Protein AF-A0A951L259-F1 (afdb_monomer_lite)

Secondary structure (DSSP, 8-state):
------HHHHHHHHHHHHHHHHHHHHHHTT-PPPEEEEETTTSTTTTTT-EE-SSTTEEEE-SSEEEEETTEEEEEEE-SSSTT---PEEEEE-TTTS-TTS-EEEEE-S-SSSPSSSS----TT-EEEEEE-SSEEEEEEEEE---TT-EEEEEEESSTTS-EEE-SS-EETT--SSTTEEE-SSTT-EEEEPPTT-BSEEEEEEEES--EEEEEEEEE-PPPHHHHHHHHHHHHHHHHHHHHHTT-

Foldseek 3Di:
DDDDDDPVVVVVVVVVVVVLVVVLVVVLVPDDKDKDKFFFAEDDPQCPQWDAQPAPQKTWHAPFGWTDDVPWIKTKGKDDDFPDDHRWIKMAGHPPVPPLQLGAIWTQPDDDGHRPDNSRFHDPFMKMKIFTPDLKAWFKFKKHNFDVPWWKWKWFAADAVDGTDTFADIDHLCQPRGPQWHRDPDSGMIMGGDDPPHTRMMMMTTPGGTMHTGMIMIIHDGDDSVVSSVVSVVVVVVVVVVVVVVVD

Radius of gyration: 25.72 Å; chains: 1; bounding box: 80×34×71 Å

pLDDT: mean 76.87, std 14.93, range [43.09, 96.38]

Structure (mmCIF, N/CA/C/O backbone):
data_AF-A0A951L259-F1
#
_entry.id   AF-A0A951L259-F1
#
loop_
_atom_site.group_PDB
_atom_site.id
_atom_site.type_symbol
_atom_site.label_atom_id
_atom_site.label_alt_id
_atom_site.label_comp_id
_atom_site.label_asym_id
_atom_site.label_entity_id
_atom_site.label_seq_id
_atom_site.pdbx_PDB_ins_code
_atom_site.Cartn_x
_atom_site.Cartn_y
_atom_site.Cartn_z
_atom_site.occupancy
_atom_site.B_iso_or_equiv
_atom_site.auth_seq_id
_atom_site.auth_comp_id
_atom_site.auth_asym_id
_atom_site.auth_atom_id
_atom_site.pdbx_PDB_model_num
ATOM 1 N N . MET A 1 1 ? 56.746 -2.120 -50.591 1.00 43.09 1 MET A N 1
ATOM 2 C CA . MET A 1 1 ? 55.784 -1.161 -51.176 1.00 43.09 1 MET A CA 1
ATOM 3 C C . MET A 1 1 ? 54.768 -0.818 -50.090 1.00 43.09 1 MET A C 1
ATOM 5 O O . MET A 1 1 ? 53.829 -1.566 -49.860 1.00 43.09 1 MET A O 1
ATOM 9 N N . THR A 1 2 ? 55.051 0.208 -49.289 1.00 44.09 2 THR A N 1
ATOM 10 C CA . THR A 1 2 ? 54.327 0.486 -48.037 1.00 44.09 2 T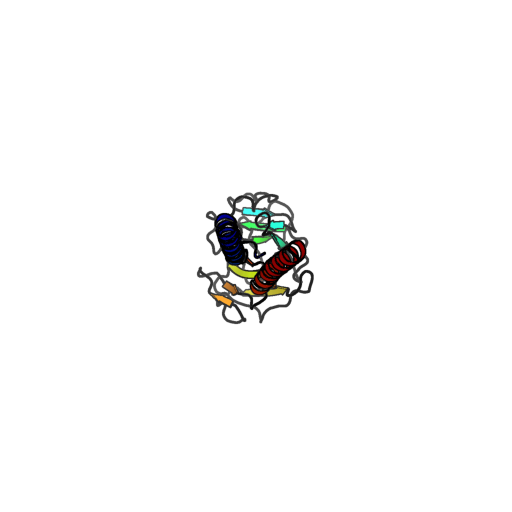HR A CA 1
ATOM 11 C C . THR A 1 2 ? 53.188 1.456 -48.335 1.00 44.09 2 THR A C 1
ATOM 13 O O . THR A 1 2 ? 53.431 2.629 -48.613 1.00 44.09 2 THR A O 1
ATOM 16 N N . ALA A 1 3 ? 51.949 0.963 -48.335 1.00 49.53 3 ALA A N 1
ATOM 17 C CA . ALA A 1 3 ? 50.766 1.770 -48.616 1.00 49.53 3 ALA A CA 1
ATOM 18 C C . ALA A 1 3 ? 50.583 2.847 -47.531 1.00 49.53 3 ALA A C 1
ATOM 20 O O . ALA A 1 3 ? 50.158 2.561 -46.409 1.00 49.53 3 ALA A O 1
ATOM 21 N N . ARG A 1 4 ? 50.913 4.103 -47.860 1.00 49.69 4 ARG A N 1
ATOM 22 C CA . ARG A 1 4 ? 50.535 5.270 -47.055 1.00 49.69 4 ARG A CA 1
ATOM 23 C C . ARG A 1 4 ? 49.015 5.389 -47.108 1.00 49.69 4 ARG A C 1
ATOM 25 O O . ARG A 1 4 ? 48.462 5.783 -48.130 1.00 49.69 4 ARG A O 1
ATOM 32 N N . LYS A 1 5 ? 48.338 5.038 -46.013 1.00 49.69 5 LYS A N 1
ATOM 33 C CA . LYS A 1 5 ? 46.919 5.369 -45.842 1.00 49.69 5 LYS A CA 1
ATOM 34 C C . LYS A 1 5 ? 46.755 6.878 -45.990 1.00 49.69 5 LYS A C 1
ATOM 36 O O . LYS A 1 5 ? 47.471 7.639 -45.339 1.00 49.69 5 LYS A O 1
ATOM 41 N N . SER A 1 6 ? 45.830 7.281 -46.855 1.00 61.97 6 SER A N 1
ATOM 42 C CA . SER A 1 6 ? 45.470 8.681 -47.048 1.00 61.97 6 SER A CA 1
ATOM 43 C C . SER A 1 6 ? 45.055 9.301 -45.712 1.00 61.97 6 SER A C 1
ATOM 45 O O . SER A 1 6 ? 44.347 8.677 -44.918 1.00 61.97 6 SER A O 1
ATOM 47 N N . LEU A 1 7 ? 45.489 10.535 -45.465 1.00 52.94 7 LEU A N 1
ATOM 48 C CA . LEU A 1 7 ? 45.246 11.296 -44.235 1.00 52.94 7 LEU A CA 1
ATOM 49 C C . LEU A 1 7 ? 43.740 11.393 -43.905 1.00 52.94 7 LEU A C 1
ATOM 51 O O . LEU A 1 7 ? 43.350 11.378 -42.738 1.00 52.94 7 LEU A O 1
ATOM 55 N N . THR A 1 8 ? 42.893 11.366 -44.940 1.00 54.72 8 THR A N 1
ATOM 56 C CA . THR A 1 8 ? 41.429 11.306 -44.849 1.00 54.72 8 THR A CA 1
ATOM 57 C C . THR A 1 8 ? 40.894 10.011 -44.233 1.00 54.72 8 THR A C 1
ATOM 59 O O . THR A 1 8 ? 40.002 10.083 -43.393 1.00 54.72 8 THR A O 1
ATOM 62 N N . GLU A 1 9 ? 41.452 8.833 -44.543 1.00 54.06 9 GLU A N 1
ATOM 63 C CA . GLU A 1 9 ? 41.039 7.577 -43.887 1.00 54.06 9 GLU A CA 1
ATOM 64 C C . GLU A 1 9 ? 41.419 7.556 -42.402 1.00 54.06 9 GLU A C 1
ATOM 66 O O . GLU A 1 9 ? 40.705 6.988 -41.568 1.00 54.06 9 GLU A O 1
ATOM 71 N N . LEU A 1 10 ? 42.555 8.177 -42.068 1.00 55.25 10 LEU A N 1
ATOM 72 C CA . LEU A 1 10 ? 43.031 8.267 -40.694 1.00 55.25 10 LEU A CA 1
ATOM 73 C C . LEU A 1 10 ? 42.104 9.160 -39.858 1.00 55.25 10 LEU A C 1
ATOM 75 O O . LEU A 1 10 ? 41.724 8.773 -38.754 1.00 55.25 10 LEU A O 1
ATOM 79 N N . LEU A 1 11 ? 41.690 10.305 -40.408 1.00 52.84 11 LEU A N 1
ATOM 80 C CA . LEU A 1 11 ? 40.749 11.231 -39.773 1.00 52.84 11 LEU A CA 1
ATOM 81 C C . LEU A 1 11 ? 39.355 10.604 -39.614 1.00 52.84 11 LEU A C 1
ATOM 83 O O . LEU A 1 11 ? 38.814 10.605 -38.509 1.00 52.84 11 LEU A O 1
ATOM 87 N N . LEU A 1 12 ? 38.822 9.954 -40.657 1.00 55.94 12 LEU A N 1
ATOM 88 C CA . LEU A 1 12 ? 37.507 9.298 -40.606 1.00 55.94 12 LEU A CA 1
ATOM 89 C C . LEU A 1 12 ? 37.451 8.186 -39.542 1.00 55.94 12 LEU A C 1
ATOM 91 O O . LEU A 1 12 ? 36.459 8.036 -38.836 1.00 55.94 12 LEU A O 1
ATOM 95 N N . SER A 1 13 ? 38.540 7.420 -39.387 1.00 56.16 13 SER A N 1
ATOM 96 C CA . SER A 1 13 ? 38.620 6.346 -38.387 1.00 56.16 13 SER A CA 1
ATOM 97 C C . SER A 1 13 ? 38.658 6.849 -36.940 1.00 56.16 13 SER A C 1
ATOM 99 O O . SER A 1 13 ? 38.113 6.186 -36.059 1.00 56.16 13 SER A O 1
ATOM 101 N N . LYS A 1 14 ? 39.261 8.021 -36.704 1.00 56.41 14 LYS A N 1
ATOM 102 C CA . LYS A 1 14 ? 39.338 8.649 -35.380 1.00 56.41 14 LYS A CA 1
ATOM 103 C C . LYS A 1 14 ? 37.998 9.258 -34.980 1.00 56.41 14 LYS A C 1
ATOM 105 O O . LYS A 1 14 ? 37.557 9.034 -33.860 1.00 56.41 14 LYS A O 1
ATOM 110 N N . HIS A 1 15 ? 37.319 9.943 -35.901 1.00 52.66 15 HIS A N 1
ATOM 111 C CA . HIS A 1 15 ? 35.994 10.504 -35.630 1.00 52.66 15 HIS A CA 1
ATOM 112 C C . HIS A 1 15 ? 34.954 9.416 -35.348 1.00 52.66 15 HIS A C 1
ATOM 114 O O . HIS A 1 15 ? 34.186 9.554 -34.402 1.00 52.66 15 HIS A O 1
ATOM 120 N N . LEU A 1 16 ? 34.988 8.298 -36.082 1.00 57.88 16 LEU A N 1
ATOM 121 C CA . LEU A 1 16 ? 34.069 7.181 -35.848 1.00 57.88 16 LEU A CA 1
ATOM 122 C C . LEU A 1 16 ? 34.283 6.517 -34.474 1.00 57.88 16 LEU A C 1
ATOM 124 O O . LEU A 1 16 ? 33.311 6.193 -33.802 1.00 57.88 16 LEU A O 1
ATOM 128 N N . ALA A 1 17 ? 35.541 6.352 -34.044 1.00 57.81 17 ALA A N 1
ATOM 129 C CA . ALA A 1 17 ? 35.873 5.781 -32.734 1.00 57.81 17 ALA A CA 1
ATOM 130 C C . ALA A 1 17 ? 35.435 6.693 -31.573 1.00 57.81 17 ALA A C 1
ATOM 132 O O . ALA A 1 17 ? 34.929 6.218 -30.556 1.00 57.81 17 ALA A O 1
ATOM 133 N N . VAL A 1 18 ? 35.588 8.007 -31.752 1.00 59.41 18 VAL A N 1
ATOM 134 C CA . VAL A 1 18 ? 35.139 9.015 -30.787 1.00 59.41 18 VAL A CA 1
ATOM 135 C C . VAL A 1 18 ? 33.608 9.034 -30.700 1.00 59.41 18 VAL A C 1
ATOM 137 O O . VAL A 1 18 ? 33.068 8.962 -29.601 1.00 59.41 18 VAL A O 1
ATOM 140 N N . LEU A 1 19 ? 32.899 9.014 -31.834 1.00 57.06 19 LEU A N 1
ATOM 141 C CA . LEU A 1 19 ? 31.432 8.918 -31.877 1.00 57.06 19 LEU A CA 1
ATOM 142 C C . LEU A 1 19 ? 30.898 7.642 -31.207 1.00 57.06 19 LEU A C 1
ATOM 144 O O . LEU A 1 19 ? 29.930 7.718 -30.455 1.00 57.06 19 LEU A O 1
ATOM 148 N N . SER A 1 20 ? 31.543 6.487 -31.406 1.00 57.06 20 SER A N 1
ATOM 149 C CA . SER A 1 20 ? 31.149 5.246 -30.722 1.00 57.06 20 SER A CA 1
ATOM 150 C C . SER A 1 20 ? 31.392 5.284 -29.210 1.00 57.06 20 SER A C 1
ATOM 152 O O . SER A 1 20 ? 30.594 4.733 -28.456 1.00 57.06 20 SER A O 1
ATOM 154 N N . ALA A 1 21 ? 32.456 5.955 -28.757 1.00 56.81 21 ALA A N 1
ATOM 155 C CA . ALA A 1 21 ? 32.727 6.124 -27.331 1.00 56.81 21 ALA A CA 1
ATOM 156 C C . ALA A 1 21 ? 31.687 7.045 -26.672 1.00 56.81 21 ALA A C 1
ATOM 158 O O . ALA A 1 21 ? 31.165 6.715 -25.611 1.00 56.81 21 ALA A O 1
ATOM 159 N N . PHE A 1 22 ? 31.316 8.147 -27.333 1.00 56.16 22 PHE A N 1
ATOM 160 C CA . PHE A 1 22 ? 30.257 9.035 -26.846 1.00 56.16 22 PHE A CA 1
ATOM 161 C C . PHE A 1 22 ? 28.876 8.365 -26.840 1.00 56.16 22 PHE A C 1
ATOM 163 O O . PHE A 1 22 ? 28.127 8.548 -25.885 1.00 56.16 22 PHE A O 1
ATOM 170 N N . ALA A 1 23 ? 28.557 7.537 -27.841 1.00 55.00 23 ALA A N 1
ATOM 171 C CA . ALA A 1 23 ? 27.305 6.778 -27.866 1.00 55.00 23 ALA A CA 1
ATOM 172 C C . ALA A 1 23 ? 27.219 5.745 -26.723 1.00 55.00 23 ALA A C 1
ATOM 174 O O . ALA A 1 23 ? 26.177 5.627 -26.087 1.00 55.00 23 ALA A O 1
ATOM 175 N N . ALA A 1 24 ? 28.312 5.040 -26.411 1.00 54.22 24 ALA A N 1
ATOM 176 C CA . ALA A 1 24 ? 28.345 4.078 -25.304 1.00 54.22 24 ALA A CA 1
ATOM 177 C C . ALA A 1 24 ? 28.212 4.754 -23.926 1.00 54.22 24 ALA A C 1
ATOM 179 O O . ALA A 1 24 ? 27.525 4.233 -23.050 1.00 54.22 24 ALA A O 1
ATOM 180 N N . ILE A 1 25 ? 28.820 5.932 -23.747 1.00 54.19 25 ILE A N 1
ATOM 181 C CA . ILE A 1 25 ? 28.692 6.725 -22.514 1.00 54.19 25 ILE A CA 1
ATOM 182 C C . ILE A 1 25 ? 27.261 7.266 -22.363 1.00 54.19 25 ILE A C 1
ATOM 184 O O . ILE A 1 25 ? 26.704 7.215 -21.271 1.00 54.19 25 ILE A O 1
ATOM 188 N N . ALA A 1 26 ? 26.634 7.720 -23.454 1.00 52.38 26 ALA A N 1
ATOM 189 C CA . ALA A 1 26 ? 25.252 8.199 -23.436 1.00 52.38 26 ALA A CA 1
ATOM 190 C C . ALA A 1 26 ? 24.231 7.083 -23.128 1.00 52.38 26 ALA A C 1
ATOM 192 O O . ALA A 1 26 ? 23.262 7.324 -22.410 1.00 52.38 26 ALA A O 1
ATOM 193 N N . LEU A 1 27 ? 24.459 5.853 -23.610 1.00 52.41 27 LEU A N 1
ATOM 194 C CA . LEU A 1 27 ? 23.620 4.697 -23.262 1.00 52.41 27 LEU A CA 1
ATOM 195 C C . LEU A 1 27 ? 23.809 4.251 -21.803 1.00 52.41 27 LEU A C 1
ATOM 197 O O . LEU A 1 27 ? 22.836 3.904 -21.144 1.00 52.41 27 LEU A O 1
ATOM 201 N N . ALA A 1 28 ? 25.036 4.284 -21.275 1.00 50.88 28 ALA A N 1
ATOM 202 C CA . ALA A 1 28 ? 25.300 3.900 -19.886 1.00 50.88 28 ALA A CA 1
ATOM 203 C C . ALA A 1 28 ? 24.775 4.929 -18.867 1.00 50.88 28 ALA A C 1
ATOM 205 O O . ALA A 1 28 ? 24.411 4.559 -17.757 1.00 50.88 28 ALA A O 1
ATOM 206 N N . ALA A 1 29 ? 24.714 6.211 -19.240 1.00 51.72 29 ALA A N 1
ATOM 207 C CA . ALA A 1 29 ? 24.205 7.280 -18.379 1.00 51.72 29 ALA A CA 1
ATOM 208 C C . ALA A 1 29 ? 22.670 7.430 -18.399 1.00 51.72 29 ALA A C 1
ATOM 210 O O . ALA A 1 29 ? 22.136 8.182 -17.590 1.00 51.72 29 ALA A O 1
ATOM 211 N N . SER A 1 30 ? 21.963 6.755 -19.316 1.00 48.09 30 SER A N 1
ATOM 212 C CA . SER A 1 30 ? 20.502 6.879 -19.477 1.00 48.09 30 SER A CA 1
ATOM 213 C C . SER A 1 30 ? 19.693 5.725 -18.876 1.00 48.09 30 SER A C 1
ATOM 215 O O . SER A 1 30 ? 18.472 5.824 -18.810 1.00 48.09 30 SER A O 1
ATOM 217 N N . ALA A 1 31 ? 20.341 4.663 -18.391 1.00 50.81 31 ALA A N 1
ATOM 218 C CA . ALA A 1 31 ? 19.679 3.551 -17.711 1.00 50.81 31 ALA A CA 1
ATOM 219 C C . ALA A 1 31 ? 19.675 3.770 -16.185 1.00 50.81 31 ALA A C 1
ATOM 221 O O . ALA A 1 31 ? 20.447 3.152 -15.455 1.00 50.81 31 ALA A O 1
ATOM 222 N N . GLY A 1 32 ? 18.848 4.703 -15.710 1.00 53.06 32 GLY A N 1
ATOM 223 C CA . GLY A 1 32 ? 18.483 4.792 -14.291 1.00 53.06 32 GLY A CA 1
ATOM 224 C C . GLY A 1 32 ? 17.284 3.888 -13.974 1.00 53.06 32 GLY A C 1
ATOM 225 O O . GLY A 1 32 ? 16.555 3.531 -14.903 1.00 53.06 32 GLY A O 1
ATOM 226 N N . PRO A 1 33 ? 17.066 3.503 -12.702 1.00 58.72 33 PRO A N 1
ATOM 227 C CA . PRO A 1 33 ? 15.850 2.797 -12.311 1.00 58.72 33 PRO A CA 1
ATOM 228 C C . PRO A 1 33 ? 14.626 3.652 -12.615 1.00 58.72 33 PRO A C 1
ATOM 230 O O . PRO A 1 33 ? 14.599 4.845 -12.304 1.00 58.72 33 PRO A O 1
ATOM 233 N N . ALA A 1 34 ? 13.628 3.033 -13.243 1.00 68.75 34 ALA A N 1
ATOM 234 C CA . ALA A 1 34 ? 12.291 3.594 -13.277 1.00 68.75 34 ALA A CA 1
ATOM 235 C C . ALA A 1 34 ? 11.737 3.493 -11.852 1.00 68.75 34 ALA A C 1
ATOM 237 O O . ALA A 1 34 ? 11.682 2.400 -11.289 1.00 68.75 34 ALA A O 1
ATOM 238 N N . ASN A 1 35 ? 11.423 4.645 -11.261 1.00 79.25 35 ASN A N 1
ATOM 239 C CA . ASN A 1 35 ? 10.721 4.738 -9.989 1.00 79.25 35 ASN A CA 1
ATOM 240 C C . ASN A 1 35 ? 9.358 5.357 -10.266 1.00 79.25 35 ASN A C 1
ATOM 242 O O . ASN A 1 35 ? 9.283 6.398 -10.928 1.00 79.25 35 ASN A O 1
ATOM 246 N N . ALA A 1 36 ? 8.312 4.747 -9.727 1.00 84.44 36 ALA A N 1
ATOM 247 C CA . ALA A 1 36 ? 6.958 5.255 -9.825 1.00 84.44 36 ALA A CA 1
ATOM 248 C C . ALA A 1 36 ? 6.312 5.292 -8.449 1.00 84.44 36 ALA A C 1
ATOM 250 O O . ALA A 1 36 ? 6.352 4.313 -7.708 1.00 84.44 36 ALA A O 1
ATOM 251 N N . THR A 1 37 ? 5.681 6.420 -8.150 1.00 88.19 37 THR A N 1
ATOM 252 C CA . THR A 1 37 ? 4.916 6.637 -6.927 1.00 88.19 37 THR A CA 1
ATOM 253 C C . THR A 1 37 ? 3.440 6.717 -7.284 1.00 88.19 37 THR A C 1
ATOM 255 O O . THR A 1 37 ? 3.026 7.543 -8.103 1.00 88.19 37 THR A O 1
ATOM 258 N N . ILE A 1 38 ? 2.647 5.839 -6.681 1.00 88.44 38 ILE A N 1
ATOM 259 C CA . ILE A 1 38 ? 1.202 5.759 -6.858 1.00 88.44 38 ILE A CA 1
ATOM 260 C C . ILE A 1 38 ? 0.568 6.290 -5.581 1.00 88.44 38 ILE A C 1
ATOM 262 O O . ILE A 1 38 ? 0.448 5.574 -4.591 1.00 88.44 38 ILE A O 1
ATOM 266 N N . VAL A 1 39 ? 0.147 7.550 -5.627 1.00 89.12 39 VAL A N 1
ATOM 267 C CA . VAL A 1 39 ? -0.679 8.152 -4.579 1.00 89.12 39 VAL A CA 1
ATOM 268 C C . VAL A 1 39 ? -2.135 7.838 -4.902 1.00 89.12 39 VAL A C 1
ATOM 270 O O . VAL A 1 39 ? -2.636 8.226 -5.964 1.00 89.12 39 VAL A O 1
ATOM 273 N N . PHE A 1 40 ? -2.811 7.100 -4.031 1.00 88.94 40 PHE A N 1
ATOM 274 C CA . PHE A 1 40 ? -4.202 6.720 -4.229 1.00 88.94 40 PHE A CA 1
ATOM 275 C C . PHE A 1 40 ? -5.109 7.945 -4.063 1.00 88.94 40 PHE A C 1
ATOM 277 O O . PHE A 1 40 ? -4.992 8.713 -3.120 1.00 88.94 40 PHE A O 1
ATOM 284 N N . GLY A 1 41 ? -6.011 8.155 -5.020 1.00 82.94 41 GLY A N 1
ATOM 285 C CA . GLY A 1 41 ? -7.016 9.213 -4.964 1.00 82.94 41 GLY A CA 1
ATOM 286 C C . GLY A 1 41 ? -6.585 10.572 -5.528 1.00 82.94 41 GLY A C 1
ATOM 287 O O . GLY A 1 41 ? -7.366 11.519 -5.458 1.00 82.94 41 GLY A O 1
ATOM 288 N N . THR A 1 42 ? -5.393 10.701 -6.120 1.00 79.38 42 THR A N 1
ATOM 289 C CA . THR A 1 42 ? -4.891 11.994 -6.645 1.00 79.38 42 THR A CA 1
ATOM 290 C C . THR A 1 42 ? -4.640 12.009 -8.156 1.00 79.38 42 THR A C 1
ATOM 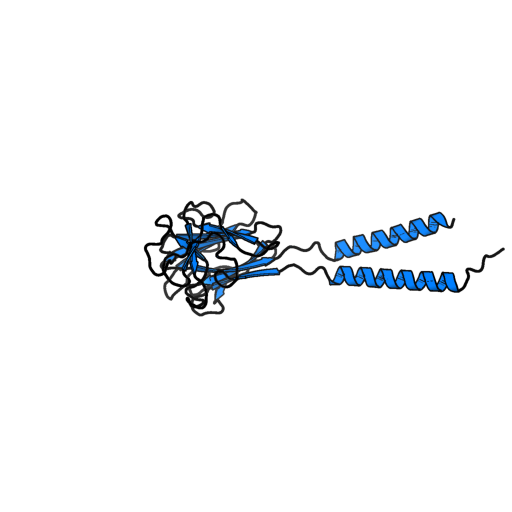292 O O . THR A 1 42 ? -4.657 13.075 -8.777 1.00 79.38 42 THR A O 1
ATOM 295 N N . LEU A 1 43 ? -4.438 10.846 -8.786 1.00 64.94 43 LEU A N 1
ATOM 296 C CA . LEU A 1 43 ? -4.117 10.757 -10.212 1.00 64.94 43 LEU A CA 1
ATOM 297 C C . LEU A 1 43 ? -5.367 10.592 -11.087 1.00 64.94 43 LEU A C 1
ATOM 299 O O . LEU A 1 43 ? -6.222 9.731 -10.857 1.00 64.94 43 LEU A O 1
ATOM 303 N N . LEU A 1 44 ? -5.426 11.376 -12.169 1.00 58.28 44 LEU A N 1
ATOM 304 C CA . LEU A 1 44 ? -6.435 11.233 -13.219 1.00 58.28 44 LEU A CA 1
ATOM 305 C C . LEU A 1 44 ? -6.376 9.817 -13.812 1.00 58.28 44 LEU A C 1
ATOM 307 O O . LEU A 1 44 ? -5.353 9.406 -14.353 1.00 58.28 44 LEU A O 1
ATOM 311 N N . GLY A 1 45 ? -7.487 9.083 -13.728 1.00 64.19 45 GLY A N 1
ATOM 312 C CA . GLY A 1 45 ? -7.620 7.731 -14.279 1.00 64.19 45 GLY A CA 1
ATOM 313 C C . GLY A 1 45 ? -7.619 6.601 -13.248 1.00 64.19 45 GLY A C 1
ATOM 314 O O . GLY A 1 45 ? -8.035 5.499 -13.601 1.00 64.19 45 GLY A O 1
ATOM 315 N N . GLN A 1 46 ? -7.274 6.853 -11.979 1.00 78.19 46 GLN A N 1
ATOM 316 C CA . GLN A 1 46 ? -7.370 5.829 -10.922 1.00 78.19 46 GLN A CA 1
ATOM 317 C C . GLN A 1 46 ? -8.810 5.406 -10.605 1.00 78.19 46 GLN A C 1
ATOM 319 O O . GLN A 1 46 ? -9.042 4.305 -10.119 1.00 78.19 46 GLN A O 1
ATOM 324 N N . THR A 1 47 ? -9.787 6.250 -10.932 1.00 77.06 47 THR A N 1
ATOM 325 C CA . THR A 1 47 ? -11.217 5.952 -10.783 1.00 77.06 47 THR A CA 1
ATOM 326 C C . THR A 1 47 ? -11.787 5.141 -11.951 1.00 77.06 47 THR A C 1
ATOM 328 O O . THR A 1 47 ? -12.986 4.868 -11.983 1.00 77.06 47 THR A O 1
ATOM 331 N N . THR A 1 48 ? -10.968 4.746 -12.935 1.00 84.06 48 THR A N 1
ATOM 332 C CA . THR A 1 48 ? -11.439 3.960 -14.085 1.00 84.06 48 THR A CA 1
ATOM 333 C C . THR A 1 48 ? -11.950 2.600 -13.618 1.00 84.06 48 THR A C 1
ATOM 335 O O . THR A 1 48 ? -11.196 1.800 -13.077 1.00 84.06 48 THR A O 1
ATOM 338 N N . GLY A 1 49 ? -13.234 2.326 -13.851 1.00 83.50 49 GLY A N 1
ATOM 339 C CA . GLY A 1 49 ? -13.897 1.109 -13.372 1.00 83.50 49 GLY A CA 1
ATOM 340 C C . GLY A 1 49 ? -14.508 1.240 -11.975 1.00 83.50 49 GLY A C 1
ATOM 341 O O . GLY A 1 49 ? -15.283 0.373 -11.581 1.00 83.50 49 GLY A O 1
ATOM 342 N N . CYS A 1 50 ? -14.243 2.335 -11.260 1.00 84.25 50 CYS A N 1
ATOM 343 C CA . CYS A 1 50 ? -14.894 2.644 -9.995 1.00 84.25 50 CYS A CA 1
ATOM 344 C C . CYS A 1 50 ? -16.219 3.390 -10.220 1.00 84.25 50 CYS A C 1
ATOM 346 O O . CYS A 1 50 ? -16.387 4.140 -11.182 1.00 84.25 50 CYS A O 1
ATOM 348 N N . THR A 1 51 ? -17.171 3.194 -9.312 1.00 84.81 51 THR A N 1
ATOM 349 C CA . THR A 1 51 ? -18.477 3.865 -9.303 1.00 84.81 51 THR A CA 1
ATOM 350 C C . THR A 1 51 ? -18.522 4.851 -8.145 1.00 84.81 51 THR A C 1
ATOM 352 O O . THR A 1 51 ? -18.118 4.505 -7.040 1.00 84.81 51 THR A O 1
ATOM 355 N N . ALA A 1 52 ? -19.006 6.073 -8.373 1.00 81.62 52 ALA A N 1
ATOM 356 C CA . ALA A 1 52 ? -19.196 7.038 -7.290 1.00 81.62 52 ALA A CA 1
ATOM 357 C C . ALA A 1 52 ? -20.169 6.475 -6.240 1.00 81.62 52 ALA A C 1
ATOM 359 O O . ALA A 1 52 ? -21.228 5.954 -6.597 1.00 81.62 52 ALA A O 1
ATOM 360 N N . SER A 1 53 ? -19.826 6.592 -4.957 1.00 75.12 53 SER A N 1
ATOM 361 C CA . SER A 1 53 ? -20.629 6.032 -3.859 1.00 75.12 53 SER A CA 1
ATOM 362 C C . SER A 1 53 ? -21.792 6.933 -3.425 1.00 75.12 53 SER A C 1
ATOM 364 O O . SER A 1 53 ? -22.638 6.510 -2.646 1.00 75.12 53 SER A O 1
ATOM 366 N N . GLY A 1 54 ? -21.871 8.159 -3.953 1.00 69.44 54 GLY A N 1
ATOM 367 C CA . GLY A 1 54 ? -22.899 9.149 -3.611 1.00 69.44 54 GLY A CA 1
ATOM 368 C C . GLY A 1 54 ? -22.386 10.298 -2.740 1.00 69.44 54 GLY A C 1
ATOM 369 O O . GLY A 1 54 ? -23.025 11.349 -2.711 1.00 69.44 54 GLY A O 1
ATOM 370 N N . LEU A 1 55 ? -21.209 10.148 -2.121 1.00 73.88 55 LEU A N 1
ATOM 371 C CA . LEU A 1 55 ? -20.448 11.257 -1.546 1.00 73.88 55 LEU A CA 1
ATOM 372 C C . LEU A 1 55 ? -19.446 11.797 -2.578 1.00 73.88 55 LEU A C 1
ATOM 374 O O . LEU A 1 55 ? -18.871 11.051 -3.375 1.00 73.88 55 LEU A O 1
ATOM 378 N N . ALA A 1 56 ? -19.245 13.116 -2.588 1.00 79.00 56 ALA A N 1
ATOM 379 C CA . ALA A 1 56 ? -18.228 13.730 -3.430 1.00 79.00 56 ALA A CA 1
ATOM 380 C C . ALA A 1 56 ? -16.840 13.171 -3.073 1.00 79.00 56 ALA A C 1
ATOM 382 O O . ALA A 1 56 ? -16.486 13.096 -1.903 1.00 79.00 56 ALA A O 1
ATOM 383 N N . GLY A 1 57 ? -16.063 12.777 -4.082 1.00 80.44 57 GLY A N 1
ATOM 384 C CA . GLY A 1 57 ? -14.705 12.268 -3.883 1.00 80.44 57 GLY A CA 1
ATOM 385 C C . GLY A 1 57 ? -14.605 10.853 -3.302 1.00 80.44 57 GLY A C 1
ATOM 386 O O . GLY A 1 57 ? -13.494 10.418 -3.021 1.00 80.44 57 GLY A O 1
ATOM 387 N N . ALA A 1 58 ? -15.718 10.131 -3.145 1.00 81.88 58 ALA A N 1
ATOM 388 C CA . ALA A 1 58 ? -15.731 8.747 -2.682 1.00 81.88 58 ALA A CA 1
ATOM 389 C C . ALA A 1 58 ? -16.222 7.796 -3.785 1.00 81.88 58 ALA A C 1
ATOM 391 O O . ALA A 1 58 ? -17.223 8.040 -4.473 1.00 81.88 58 ALA A O 1
ATOM 392 N N . PHE A 1 59 ? -15.496 6.695 -3.963 1.00 83.06 59 PHE A N 1
ATOM 393 C CA . PHE A 1 59 ? -15.740 5.717 -5.014 1.00 83.06 59 PHE A CA 1
ATOM 394 C C . PHE A 1 59 ? -15.678 4.292 -4.468 1.00 83.06 59 PHE A C 1
ATOM 396 O O . PHE A 1 59 ? -14.886 3.984 -3.583 1.00 83.06 59 PHE A O 1
ATOM 403 N N . THR A 1 60 ? -16.474 3.405 -5.057 1.00 83.06 60 THR A N 1
ATOM 404 C CA . THR A 1 60 ? -16.374 1.954 -4.894 1.00 83.06 60 THR A CA 1
ATOM 405 C C . THR A 1 60 ? -15.747 1.363 -6.153 1.00 83.06 60 THR A C 1
ATOM 407 O O . THR A 1 60 ? -16.270 1.541 -7.254 1.00 83.06 60 THR A O 1
ATOM 410 N N . CYS A 1 61 ? -14.636 0.657 -6.007 1.00 84.69 61 CYS A N 1
ATOM 411 C CA . CYS A 1 61 ? -13.890 0.018 -7.083 1.00 84.69 61 CYS A CA 1
ATOM 412 C C . CYS A 1 61 ? -14.086 -1.510 -7.046 1.00 84.69 61 CYS A C 1
ATOM 414 O O . CYS A 1 61 ? -14.359 -2.078 -5.983 1.00 84.69 61 CYS A O 1
ATOM 416 N N . PRO A 1 62 ? -13.967 -2.202 -8.193 1.00 86.12 62 PRO A N 1
ATOM 417 C CA . PRO A 1 62 ? -13.996 -3.659 -8.221 1.00 86.12 62 PRO A CA 1
ATOM 418 C C . PRO A 1 62 ? -12.797 -4.246 -7.463 1.00 86.12 62 PRO A C 1
ATOM 420 O O . PRO A 1 62 ? -11.848 -3.548 -7.121 1.00 86.12 62 PRO A O 1
ATOM 423 N N . ASN A 1 63 ? -12.849 -5.548 -7.207 1.00 84.69 63 ASN A N 1
ATOM 424 C CA . ASN A 1 63 ? -11.748 -6.311 -6.636 1.00 84.69 63 ASN A CA 1
ATOM 425 C C . ASN A 1 63 ? -11.503 -7.544 -7.525 1.00 84.69 63 ASN A C 1
ATOM 427 O O . ASN A 1 63 ? -12.449 -8.316 -7.726 1.00 84.69 63 ASN A O 1
ATOM 431 N N . PRO A 1 64 ? -10.298 -7.736 -8.090 1.00 88.94 64 PRO A N 1
ATOM 432 C CA . PRO A 1 64 ? -9.124 -6.848 -8.043 1.00 88.94 64 PRO A CA 1
ATOM 433 C C . PRO A 1 64 ? -9.326 -5.516 -8.792 1.00 88.94 64 PRO A C 1
ATOM 435 O O . PRO A 1 64 ? -10.116 -5.452 -9.736 1.00 88.94 64 PRO A O 1
ATOM 438 N N . GLN A 1 65 ? -8.544 -4.487 -8.438 1.00 89.06 65 GLN A N 1
ATOM 439 C CA . GLN A 1 65 ? -8.418 -3.233 -9.201 1.00 89.06 65 GLN A CA 1
ATOM 440 C C . GLN A 1 65 ? -6.949 -2.892 -9.460 1.00 89.06 65 GLN A C 1
ATOM 442 O O . GLN A 1 65 ? -6.106 -3.001 -8.573 1.00 89.06 65 GLN A O 1
ATOM 447 N N . ASN A 1 66 ? -6.650 -2.430 -10.673 1.00 90.00 66 ASN A N 1
ATOM 448 C CA . ASN A 1 66 ? -5.311 -1.976 -11.036 1.00 90.00 66 ASN A CA 1
ATOM 449 C C . ASN A 1 66 ? -5.187 -0.457 -10.872 1.00 90.00 66 ASN A C 1
ATOM 451 O O . ASN A 1 66 ? -6.055 0.296 -11.319 1.00 90.00 66 ASN A O 1
ATOM 455 N N . PHE A 1 67 ? -4.073 -0.020 -10.293 1.00 88.88 67 PHE A N 1
ATOM 456 C CA . PHE A 1 67 ? -3.712 1.382 -10.119 1.00 88.88 67 PHE A CA 1
ATOM 457 C C . PHE A 1 67 ? -2.326 1.641 -10.702 1.00 88.88 67 PHE A C 1
ATOM 459 O O . PHE A 1 67 ? -1.439 0.797 -10.599 1.00 88.88 67 PHE A O 1
ATOM 466 N N . GLY A 1 68 ? -2.139 2.815 -11.301 1.00 83.44 68 GLY A N 1
ATOM 467 C CA . GLY A 1 68 ? -0.862 3.234 -11.875 1.00 83.44 68 GLY A CA 1
ATOM 468 C C . GLY A 1 68 ? -0.988 3.717 -13.315 1.00 83.44 68 GLY A C 1
ATOM 469 O O . GLY A 1 68 ? -2.068 4.107 -13.769 1.00 83.44 68 GLY A O 1
ATOM 470 N N . THR A 1 69 ? 0.132 3.713 -14.027 1.00 72.19 69 THR A N 1
ATOM 471 C CA . THR A 1 69 ? 0.233 4.106 -15.437 1.00 72.19 69 THR A CA 1
ATOM 472 C C . THR A 1 69 ? 0.738 2.923 -16.270 1.00 72.19 69 THR A C 1
ATOM 474 O O . THR A 1 69 ? 1.230 1.936 -15.719 1.00 72.19 69 THR A O 1
ATOM 477 N N . PRO A 1 70 ? 0.604 2.958 -17.609 1.00 69.81 70 PRO A N 1
ATOM 478 C CA . PRO A 1 70 ? 1.139 1.896 -18.453 1.00 69.81 70 PRO A CA 1
ATOM 479 C C . PRO A 1 70 ? 2.652 1.733 -18.243 1.00 69.81 70 PRO A C 1
ATOM 481 O O . PRO A 1 70 ? 3.419 2.619 -18.611 1.00 69.81 70 PRO A O 1
ATOM 484 N N . GLY A 1 71 ? 3.063 0.597 -17.680 1.00 66.25 71 GLY A N 1
ATOM 485 C CA . GLY A 1 71 ? 4.460 0.296 -17.349 1.00 66.25 71 GLY A CA 1
ATOM 486 C C . GLY A 1 71 ? 4.720 0.170 -15.850 1.00 66.25 71 GLY A C 1
ATOM 487 O O . GLY A 1 71 ? 5.496 -0.693 -15.483 1.00 66.25 71 GLY A O 1
ATOM 488 N N . ASP A 1 72 ? 3.995 0.920 -15.015 1.00 76.25 72 ASP A N 1
ATOM 489 C CA . ASP A 1 72 ? 4.130 0.915 -13.554 1.00 76.25 72 ASP A CA 1
ATOM 490 C C . ASP A 1 72 ? 2.741 0.746 -12.935 1.00 76.25 72 ASP A C 1
ATOM 492 O O . ASP A 1 72 ? 1.988 1.705 -12.738 1.00 76.25 72 ASP A O 1
ATOM 496 N N . THR A 1 73 ? 2.347 -0.509 -12.723 1.00 85.62 73 THR A N 1
ATOM 497 C CA . THR A 1 73 ? 1.000 -0.865 -12.267 1.00 85.62 73 THR A CA 1
ATOM 498 C C . THR A 1 73 ? 1.067 -1.783 -11.057 1.00 85.62 73 THR A C 1
ATOM 500 O O . THR A 1 73 ? 1.747 -2.814 -11.059 1.00 85.62 73 THR A O 1
ATOM 503 N N . VAL A 1 74 ? 0.278 -1.446 -10.045 1.00 90.75 74 VAL A N 1
ATOM 504 C CA . VAL A 1 74 ? 0.004 -2.318 -8.908 1.00 90.75 74 VAL A CA 1
ATOM 505 C C . VAL A 1 74 ? -1.432 -2.818 -8.978 1.00 90.75 74 VAL A C 1
ATOM 507 O O . VAL A 1 74 ? -2.330 -2.118 -9.451 1.00 90.75 74 VAL A O 1
ATOM 510 N N . GLN A 1 75 ? -1.654 -4.036 -8.506 1.00 92.06 75 GLN A N 1
ATOM 511 C CA . GLN A 1 75 ? -2.987 -4.586 -8.318 1.00 92.06 75 GLN A CA 1
ATOM 512 C C . GLN A 1 75 ? -3.318 -4.556 -6.838 1.00 92.06 75 GLN A C 1
ATOM 514 O O . GLN A 1 75 ? -2.547 -5.056 -6.019 1.00 92.06 75 GLN A O 1
ATOM 519 N N . ALA A 1 76 ? -4.471 -3.993 -6.510 1.00 91.62 76 ALA A N 1
ATOM 520 C CA . ALA A 1 76 ? -4.989 -3.992 -5.163 1.00 91.62 76 ALA A CA 1
ATOM 521 C C . ALA A 1 76 ? -6.193 -4.920 -5.012 1.00 91.62 76 ALA A C 1
ATOM 523 O O . ALA A 1 76 ? -6.989 -5.070 -5.944 1.00 91.62 76 ALA A O 1
ATOM 524 N N . ASN A 1 77 ? -6.340 -5.483 -3.812 1.00 89.50 77 ASN A N 1
ATOM 525 C CA . ASN A 1 77 ? -7.479 -6.312 -3.425 1.00 89.50 77 ASN A CA 1
ATOM 526 C C . ASN A 1 77 ? -7.937 -5.961 -2.010 1.00 89.50 77 ASN A C 1
ATOM 528 O O . ASN A 1 77 ? -7.090 -5.830 -1.123 1.00 89.50 77 ASN A O 1
ATOM 532 N N . GLY A 1 78 ? -9.251 -5.889 -1.793 1.00 87.06 78 GLY A N 1
ATOM 533 C CA . GLY A 1 78 ? -9.835 -5.887 -0.450 1.00 87.06 78 GLY A CA 1
ATOM 534 C C . GLY A 1 78 ? -9.837 -7.302 0.127 1.00 87.06 78 GLY A C 1
ATOM 535 O O . GLY A 1 78 ? -9.972 -8.267 -0.639 1.00 87.06 78 GLY A O 1
ATOM 536 N N . PHE A 1 79 ? -9.663 -7.451 1.442 1.00 83.94 79 PHE A N 1
ATOM 537 C CA . PHE A 1 79 ? -9.713 -8.756 2.097 1.00 83.94 79 PHE A CA 1
ATOM 538 C C . PHE A 1 79 ? -10.171 -8.699 3.554 1.00 83.94 79 PHE A C 1
ATOM 540 O O . PHE A 1 79 ? -9.734 -7.871 4.332 1.00 83.94 79 PHE A O 1
ATOM 547 N N . SER A 1 80 ? -10.943 -9.708 3.957 1.00 76.38 80 SER A N 1
ATOM 548 C CA . SER A 1 80 ? -11.234 -9.981 5.364 1.00 76.38 80 SER A CA 1
ATOM 549 C C . SER A 1 80 ? -10.597 -11.309 5.773 1.00 76.38 80 SER A C 1
ATOM 551 O O . SER A 1 80 ? -10.779 -12.339 5.117 1.00 76.38 80 SER A O 1
ATOM 553 N N . GLY A 1 81 ? -9.828 -11.298 6.863 1.00 75.69 81 GLY A N 1
ATOM 554 C CA . GLY A 1 81 ? -9.089 -12.466 7.340 1.00 75.69 81 GLY A CA 1
ATOM 555 C C . GLY A 1 81 ? -7.663 -12.535 6.788 1.00 75.69 81 GLY A C 1
ATOM 556 O O . GLY A 1 81 ? -6.866 -11.636 7.015 1.00 75.69 81 GLY A O 1
ATOM 557 N N . ALA A 1 82 ? -7.289 -13.635 6.127 1.00 76.69 82 ALA A N 1
ATOM 558 C CA . ALA A 1 82 ? -5.902 -13.832 5.698 1.00 76.69 82 ALA A CA 1
ATOM 559 C C . ALA A 1 82 ? -5.533 -12.918 4.506 1.00 76.69 82 ALA A C 1
ATOM 561 O O . ALA A 1 82 ? -6.267 -12.906 3.514 1.00 76.69 82 ALA A O 1
ATOM 562 N N . PRO A 1 83 ? -4.378 -12.222 4.535 1.00 80.69 83 PRO A N 1
ATOM 563 C CA . PRO A 1 83 ? -3.983 -11.346 3.438 1.00 80.69 83 PRO A CA 1
ATOM 564 C C . PRO A 1 83 ? -3.786 -12.080 2.106 1.00 80.69 83 PRO A C 1
ATOM 566 O O . PRO A 1 83 ? -3.230 -13.180 2.050 1.00 80.69 83 PRO A O 1
ATOM 569 N N . GLY A 1 84 ? -4.187 -11.419 1.019 1.00 67.62 84 GLY A N 1
ATOM 570 C CA . GLY A 1 84 ? -3.950 -11.848 -0.364 1.00 67.62 84 GLY A CA 1
ATOM 571 C C . GLY A 1 84 ? -5.130 -12.539 -1.048 1.00 67.62 84 GLY A C 1
ATOM 572 O O . GLY A 1 84 ? -5.025 -12.853 -2.232 1.00 67.62 84 GLY A O 1
ATOM 573 N N . VAL A 1 85 ? -6.249 -12.764 -0.348 1.00 65.06 85 VAL A N 1
ATOM 574 C CA . VAL A 1 85 ? -7.475 -13.325 -0.936 1.00 65.06 85 VAL A CA 1
ATOM 575 C C . VAL A 1 85 ? -8.700 -12.683 -0.289 1.00 65.06 85 VAL A C 1
ATOM 577 O O . VAL A 1 85 ? -8.985 -12.922 0.879 1.00 65.06 85 VAL A O 1
ATOM 580 N N . GLY A 1 86 ? -9.467 -11.915 -1.058 1.00 70.75 86 GLY A N 1
ATOM 581 C CA . GLY A 1 86 ? -10.756 -11.395 -0.618 1.00 70.75 86 GLY A CA 1
ATOM 582 C C . GLY A 1 86 ? -11.688 -11.117 -1.788 1.00 70.75 86 GLY A C 1
ATOM 583 O O . GLY A 1 86 ? -11.247 -10.974 -2.924 1.00 70.75 86 GLY A O 1
ATOM 584 N N . SER A 1 87 ? -12.992 -11.115 -1.517 1.00 73.00 87 SER A N 1
ATOM 585 C CA . SER A 1 87 ? -14.051 -10.872 -2.510 1.00 73.00 87 SER A CA 1
ATOM 586 C C . SER A 1 87 ? -14.710 -9.503 -2.356 1.00 73.00 87 SER A C 1
ATOM 588 O O . SER A 1 87 ? -15.718 -9.218 -3.001 1.00 73.00 87 SER A O 1
ATOM 590 N N . THR A 1 88 ? -14.212 -8.694 -1.432 1.00 77.00 88 THR A N 1
ATOM 591 C CA . THR A 1 88 ? -14.813 -7.435 -1.002 1.00 77.00 88 THR A CA 1
ATOM 592 C C . THR A 1 88 ? -14.370 -6.298 -1.903 1.00 77.00 88 THR A C 1
ATOM 594 O O . THR A 1 88 ? -13.249 -6.291 -2.402 1.00 77.00 88 THR A O 1
ATOM 597 N N . ALA A 1 89 ? -15.277 -5.370 -2.192 1.00 79.75 89 ALA A N 1
ATOM 598 C CA . ALA A 1 89 ? -14.969 -4.259 -3.081 1.00 79.75 89 ALA A CA 1
ATOM 599 C C . ALA A 1 89 ? -13.926 -3.335 -2.438 1.00 79.75 89 ALA A C 1
ATOM 601 O O . ALA A 1 89 ? -13.774 -3.312 -1.220 1.00 79.75 89 ALA A O 1
ATOM 602 N N . LEU A 1 90 ? -13.225 -2.555 -3.253 1.00 85.31 90 LEU A N 1
ATOM 603 C CA . LEU A 1 90 ? -12.312 -1.526 -2.764 1.00 85.31 90 LEU A CA 1
ATOM 604 C C . LEU A 1 90 ? -13.058 -0.195 -2.622 1.00 85.31 90 LEU A C 1
ATOM 606 O O . LEU A 1 90 ? -13.991 0.080 -3.382 1.00 85.31 90 LEU A O 1
ATOM 610 N N . THR A 1 91 ? -12.642 0.650 -1.689 1.00 84.50 91 THR A N 1
ATOM 611 C CA . THR A 1 91 ? -13.047 2.059 -1.621 1.00 84.50 91 THR A CA 1
ATOM 612 C C . THR A 1 91 ? -11.882 2.943 -2.018 1.00 84.50 91 THR A C 1
ATOM 614 O O . THR A 1 91 ? -10.732 2.628 -1.743 1.00 84.50 91 THR A O 1
ATOM 617 N N . LEU A 1 92 ? -12.165 4.042 -2.707 1.00 86.88 92 LEU A N 1
ATOM 618 C CA . LEU A 1 92 ? -11.162 5.032 -3.074 1.00 86.88 92 LEU A CA 1
ATOM 619 C C . LEU A 1 92 ? -11.681 6.417 -2.710 1.00 86.88 92 LEU A C 1
ATOM 621 O O . LEU A 1 92 ? -12.723 6.844 -3.220 1.00 86.88 92 LEU A O 1
ATOM 625 N N . LYS A 1 93 ? -10.934 7.112 -1.859 1.00 84.44 93 LYS A N 1
ATOM 626 C CA . LYS A 1 93 ? -11.202 8.486 -1.440 1.00 84.44 93 LYS A CA 1
ATOM 627 C C . LYS A 1 93 ? -10.185 9.433 -2.064 1.00 84.44 93 LYS A C 1
ATOM 629 O O . LYS A 1 93 ? -8.985 9.172 -2.028 1.00 84.44 93 LYS A O 1
ATOM 634 N N . THR A 1 94 ? -10.661 10.521 -2.665 1.00 83.88 94 THR A N 1
ATOM 635 C CA . THR A 1 94 ? -9.825 11.439 -3.453 1.00 83.88 94 THR A CA 1
ATOM 636 C C . THR A 1 94 ? -9.548 12.765 -2.756 1.00 83.88 94 THR A C 1
ATOM 638 O O . THR A 1 94 ? -10.448 13.356 -2.149 1.00 83.88 94 THR A O 1
ATOM 641 N N . GLN A 1 95 ? -8.359 13.322 -2.988 1.00 77.75 95 GLN A N 1
ATOM 642 C CA . GLN A 1 95 ? -8.064 14.719 -2.661 1.00 77.75 95 GLN A CA 1
ATOM 643 C C . GLN A 1 95 ? -8.690 15.696 -3.670 1.00 77.75 95 GLN A C 1
ATOM 645 O O . GLN A 1 95 ? -8.892 15.349 -4.837 1.00 77.75 95 GLN A O 1
ATOM 650 N N . PRO A 1 96 ? -8.964 16.951 -3.263 1.00 70.56 96 PRO A N 1
ATOM 651 C CA . PRO A 1 96 ? -8.802 17.507 -1.914 1.00 70.56 96 PRO A CA 1
ATOM 652 C C . PRO A 1 96 ? -10.041 17.307 -1.031 1.00 70.56 96 PRO A C 1
ATOM 654 O O . PRO A 1 96 ? -10.146 17.937 0.016 1.00 70.56 96 PRO A O 1
ATOM 657 N N . THR A 1 97 ? -11.028 16.525 -1.486 1.00 68.81 97 THR A N 1
ATOM 658 C CA . THR A 1 97 ? -12.290 16.347 -0.756 1.00 68.81 97 THR A CA 1
ATOM 659 C C . THR A 1 97 ? -12.059 15.718 0.610 1.00 68.81 97 THR A C 1
ATOM 661 O O . THR A 1 97 ? -12.686 16.138 1.578 1.00 68.81 97 THR A O 1
ATOM 664 N N . PHE A 1 98 ? -11.105 14.794 0.676 1.00 66.88 98 PHE A N 1
ATOM 665 C CA . PHE A 1 98 ? -10.535 14.281 1.909 1.00 66.88 98 PHE A CA 1
ATOM 666 C C . PHE A 1 98 ? -9.117 14.836 2.076 1.00 66.88 98 PHE A C 1
ATOM 668 O O . PHE A 1 98 ? -8.402 15.055 1.092 1.00 66.88 98 PHE A O 1
ATOM 675 N N . THR A 1 99 ? -8.733 15.130 3.317 1.00 69.12 99 THR A N 1
ATOM 676 C CA . THR A 1 99 ? -7.344 15.451 3.666 1.00 69.12 99 THR A CA 1
ATOM 677 C C . THR A 1 99 ? -6.490 14.185 3.614 1.00 69.12 99 THR A C 1
ATOM 679 O O . THR A 1 99 ? -7.033 13.102 3.762 1.00 69.12 99 THR A O 1
ATOM 682 N N . ALA A 1 100 ? -5.169 14.314 3.462 1.00 64.25 100 ALA A N 1
ATOM 683 C CA . ALA A 1 100 ? -4.231 13.182 3.344 1.00 64.25 100 ALA A CA 1
ATOM 684 C C . ALA A 1 100 ? -4.330 12.123 4.468 1.00 64.25 100 ALA A C 1
ATOM 686 O O . ALA A 1 100 ? -4.022 10.957 4.277 1.00 64.25 100 ALA A O 1
ATOM 687 N N . GLY A 1 101 ? -4.794 12.521 5.654 1.00 66.50 101 GLY A N 1
ATOM 688 C CA . GLY A 1 101 ? -5.043 11.592 6.754 1.00 66.50 101 GLY A CA 1
ATOM 689 C C . GLY A 1 101 ? -6.379 10.856 6.683 1.00 66.50 101 GLY A C 1
ATOM 690 O O . GLY A 1 101 ? -6.672 10.161 7.624 1.00 66.50 101 GLY A O 1
ATOM 691 N N . GLU A 1 102 ? -7.208 11.050 5.661 1.00 75.62 102 GLU A N 1
ATOM 692 C CA . GLU A 1 102 ? -8.544 10.436 5.529 1.00 75.62 102 GLU A CA 1
ATOM 693 C C . GLU A 1 102 ? -8.829 10.036 4.069 1.00 75.62 102 GLU A C 1
ATOM 695 O O . GLU A 1 102 ? -9.971 9.767 3.690 1.00 75.62 102 GLU A O 1
ATOM 700 N N . ASP A 1 103 ? -7.813 10.074 3.202 1.00 81.19 103 ASP A N 1
ATOM 701 C CA . ASP A 1 103 ? -7.897 9.745 1.784 1.00 81.19 103 ASP A CA 1
ATOM 702 C C . ASP A 1 103 ? -7.195 8.413 1.470 1.00 81.19 103 ASP A C 1
ATOM 704 O O . ASP A 1 103 ? -6.679 7.725 2.349 1.00 81.19 103 ASP A O 1
ATOM 708 N N . GLY A 1 104 ? -7.210 8.017 0.199 1.00 87.62 104 GLY A N 1
ATOM 709 C CA . GLY A 1 104 ? -6.513 6.825 -0.262 1.00 87.62 104 GLY A CA 1
ATOM 710 C C . GLY A 1 104 ? -7.426 5.622 -0.468 1.00 87.62 104 GLY A C 1
ATOM 711 O O . GLY A 1 104 ? -8.622 5.747 -0.758 1.00 87.62 104 GLY A O 1
ATOM 712 N N . LEU A 1 105 ? -6.817 4.441 -0.429 1.00 88.88 105 LEU A N 1
ATOM 713 C CA . LEU A 1 105 ? -7.427 3.172 -0.797 1.00 88.88 105 LEU A CA 1
ATOM 714 C C . LEU A 1 105 ? -7.850 2.379 0.442 1.00 88.88 105 LEU A C 1
ATOM 716 O O . LEU A 1 105 ? -7.062 2.191 1.370 1.00 88.88 105 LEU A O 1
ATOM 720 N N . GLY A 1 106 ? -9.071 1.852 0.399 1.00 85.56 106 GLY A N 1
ATOM 721 C CA . GLY A 1 106 ? -9.641 1.002 1.429 1.00 85.56 106 GLY A CA 1
ATOM 722 C C . GLY A 1 106 ? -10.447 -0.186 0.918 1.00 85.56 106 GLY A C 1
ATOM 723 O O . GLY A 1 106 ? -10.471 -0.471 -0.279 1.00 85.56 106 GLY A O 1
ATOM 724 N N . GLU A 1 107 ? -11.099 -0.907 1.829 1.00 78.75 107 GLU A N 1
ATOM 725 C CA . GLU A 1 107 ? -12.027 -2.002 1.538 1.00 78.75 107 GLU A CA 1
ATOM 726 C C . GLU A 1 107 ? -13.450 -1.634 1.982 1.00 78.75 107 GLU A C 1
ATOM 728 O O . GLU A 1 107 ? -13.673 -1.099 3.063 1.00 78.75 107 GLU A O 1
ATOM 733 N N . ASN A 1 108 ? -14.427 -2.011 1.154 1.00 68.69 108 ASN A N 1
ATOM 734 C CA . ASN A 1 108 ? -15.846 -2.043 1.483 1.00 68.69 108 ASN A CA 1
ATOM 735 C C . ASN A 1 108 ? -16.289 -3.496 1.733 1.00 68.69 108 ASN A C 1
ATOM 737 O O . ASN A 1 108 ? -16.483 -4.268 0.784 1.00 68.69 108 ASN A O 1
ATOM 741 N N . ALA A 1 109 ? -16.501 -3.870 2.996 1.00 59.44 109 ALA A N 1
ATOM 742 C CA . ALA A 1 109 ? -16.955 -5.219 3.341 1.00 59.44 109 ALA A CA 1
ATOM 743 C C . ALA A 1 109 ? -18.465 -5.442 3.204 1.00 59.44 109 ALA A C 1
ATOM 745 O O . ALA A 1 109 ? -18.923 -6.587 3.162 1.00 59.44 109 ALA A O 1
ATOM 746 N N . THR A 1 110 ? -19.260 -4.377 3.111 1.00 50.62 110 THR A N 1
ATOM 747 C CA . THR A 1 110 ? -20.720 -4.459 3.012 1.00 50.62 110 THR A CA 1
ATOM 748 C C . THR A 1 110 ? -21.201 -4.082 1.619 1.00 50.62 110 THR A C 1
ATOM 750 O O . THR A 1 110 ? -21.578 -2.947 1.360 1.00 50.62 110 THR A O 1
ATOM 753 N N . ALA A 1 111 ? -21.280 -5.111 0.772 1.00 47.34 111 ALA A N 1
ATOM 754 C CA . ALA A 1 111 ? -22.104 -5.196 -0.433 1.00 47.34 111 ALA A CA 1
ATOM 755 C C . ALA A 1 111 ? -21.765 -4.232 -1.588 1.00 47.34 111 ALA A C 1
ATOM 757 O O . ALA A 1 111 ? -21.169 -3.172 -1.435 1.00 47.34 111 ALA A O 1
ATOM 758 N N . GLY A 1 112 ? -22.117 -4.675 -2.797 1.00 51.25 112 GLY A N 1
ATOM 759 C CA . GLY A 1 112 ? -21.885 -3.943 -4.038 1.00 51.25 112 GLY A CA 1
ATOM 760 C C . GLY A 1 112 ? -22.453 -2.516 -4.031 1.00 51.25 112 GLY A C 1
ATOM 761 O O . GLY A 1 112 ? -23.229 -2.156 -3.150 1.00 51.25 112 GLY A O 1
ATOM 762 N N . PRO A 1 113 ? -22.074 -1.706 -5.032 1.00 47.09 113 PRO A N 1
ATOM 763 C CA . PRO A 1 113 ? -22.361 -0.275 -5.061 1.00 47.09 113 PRO A CA 1
ATOM 764 C C . PRO A 1 113 ? -23.852 0.033 -4.822 1.00 47.09 113 PRO A C 1
ATOM 766 O O . PRO A 1 113 ? -24.700 -0.629 -5.433 1.00 47.09 113 PRO A O 1
ATOM 769 N N . PRO A 1 114 ? -24.192 1.059 -4.014 1.00 54.53 114 PRO A N 1
ATOM 770 C CA . PRO A 1 114 ? -23.313 2.003 -3.299 1.00 54.53 114 PRO A CA 1
ATOM 771 C C . PRO A 1 114 ? -22.934 1.560 -1.869 1.00 54.53 114 PRO A C 1
ATOM 773 O O . PRO A 1 114 ? -23.657 0.790 -1.240 1.00 54.53 114 PRO A O 1
ATOM 776 N N . CYS A 1 115 ? -21.833 2.106 -1.334 1.00 54.50 115 CYS A N 1
ATOM 777 C CA . CYS A 1 115 ? -21.499 1.998 0.091 1.00 54.50 115 CYS A CA 1
ATOM 778 C C . CYS A 1 115 ? -22.627 2.597 0.952 1.00 54.50 115 CYS A C 1
ATOM 780 O O . CYS A 1 115 ? -23.150 3.666 0.639 1.00 54.50 115 CYS A O 1
ATOM 782 N N . SER A 1 116 ? -22.996 1.928 2.046 1.00 53.12 116 SER A N 1
ATOM 783 C CA . SER A 1 116 ? -24.002 2.435 2.993 1.00 53.12 116 SER A CA 1
ATOM 784 C C . SER A 1 116 ? -23.455 3.476 3.974 1.00 53.12 116 SER A C 1
ATOM 786 O O . SER A 1 116 ? -24.244 4.180 4.603 1.00 53.12 116 SER A O 1
ATOM 788 N N . ASP A 1 117 ? -22.132 3.559 4.113 1.00 58.94 117 ASP A N 1
ATOM 789 C CA . ASP A 1 117 ? -21.446 4.548 4.940 1.00 58.94 117 ASP A CA 1
ATOM 790 C C . ASP A 1 117 ? -21.148 5.818 4.116 1.00 58.94 117 ASP A C 1
ATOM 792 O O . ASP A 1 117 ? -20.540 5.698 3.043 1.00 58.94 117 ASP A O 1
ATOM 796 N N . PRO A 1 118 ? -21.560 7.019 4.579 1.00 52.44 118 PRO A N 1
ATOM 797 C CA . PRO A 1 118 ? -21.248 8.279 3.917 1.00 52.44 118 PRO A CA 1
ATOM 798 C C . PRO A 1 118 ? -19.757 8.469 3.659 1.00 52.44 118 PRO A C 1
ATOM 800 O O . PRO A 1 118 ? -19.411 8.954 2.588 1.00 52.44 118 PRO A O 1
ATOM 803 N N . GLU A 1 119 ? -18.887 8.069 4.587 1.00 53.12 119 GLU A N 1
ATOM 804 C CA . GLU A 1 119 ? -17.448 8.305 4.477 1.00 53.12 119 GLU A CA 1
ATOM 805 C C . GLU A 1 119 ? -16.739 7.210 3.682 1.00 53.12 119 GLU A C 1
ATOM 807 O O . GLU A 1 119 ? -15.666 7.473 3.159 1.00 53.12 119 GLU A O 1
ATOM 812 N N . CYS A 1 120 ? -17.356 6.041 3.457 1.00 58.09 120 CYS A N 1
ATOM 813 C CA . CYS A 1 120 ? -16.767 4.927 2.688 1.00 58.09 120 CYS A CA 1
ATOM 814 C C . CYS A 1 120 ? -15.392 4.460 3.225 1.00 58.09 120 CYS A C 1
ATOM 816 O O . CYS A 1 120 ? -14.506 4.099 2.445 1.00 58.09 120 CYS A O 1
ATOM 818 N N . GLU A 1 121 ? -15.204 4.503 4.542 1.00 58.53 121 GLU A N 1
ATOM 819 C CA . GLU A 1 121 ? -13.967 4.140 5.249 1.00 58.53 121 GLU A CA 1
ATOM 820 C C . GLU A 1 121 ? -13.748 2.625 5.408 1.00 58.53 121 GLU A C 1
ATOM 822 O O . GLU A 1 121 ? -14.692 1.831 5.343 1.00 58.53 121 GLU A O 1
ATOM 827 N N . ILE A 1 122 ? -12.487 2.236 5.651 1.00 54.72 122 ILE A N 1
ATOM 828 C CA . ILE A 1 122 ? -12.098 0.896 6.117 1.00 54.72 122 ILE A CA 1
ATOM 829 C C . ILE A 1 122 ? -12.597 0.727 7.557 1.00 54.72 122 ILE A C 1
ATOM 831 O O . ILE A 1 122 ? -11.880 1.040 8.488 1.00 54.72 122 ILE A O 1
ATOM 835 N N . GLY A 1 123 ? -13.805 0.217 7.778 1.00 55.72 123 GLY A N 1
ATOM 836 C CA . GLY A 1 123 ? -14.197 -0.246 9.116 1.00 55.72 123 GLY A CA 1
ATOM 837 C C . GLY A 1 123 ? -13.392 -1.476 9.555 1.00 55.72 123 GLY A C 1
ATOM 838 O O . GLY A 1 123 ? -13.058 -2.329 8.745 1.00 55.72 123 GLY A O 1
ATOM 839 N N . THR A 1 124 ? -13.088 -1.663 10.836 1.00 55.75 124 THR A N 1
ATOM 840 C CA . THR A 1 124 ? -12.580 -2.983 11.284 1.00 55.75 124 THR A CA 1
ATOM 841 C C . THR A 1 124 ? -13.569 -4.125 10.950 1.00 55.75 124 THR A C 1
ATOM 843 O O . THR A 1 124 ? -14.781 -3.946 11.112 1.00 55.75 124 THR A O 1
ATOM 846 N N . PRO A 1 125 ? -13.117 -5.338 10.555 1.00 59.03 125 PRO A N 1
ATOM 847 C CA . PRO A 1 125 ? -11.753 -5.780 10.251 1.00 59.03 125 PRO A CA 1
ATOM 848 C C . PRO A 1 125 ? -11.510 -5.787 8.729 1.00 59.03 125 PRO A C 1
ATOM 850 O O . PRO A 1 125 ? -11.523 -6.847 8.097 1.00 59.03 125 PRO A O 1
ATOM 853 N N . HIS A 1 126 ? -11.418 -4.613 8.110 1.00 71.88 126 HIS A N 1
ATOM 854 C CA . HIS A 1 126 ? -11.208 -4.478 6.666 1.00 71.88 126 HIS A CA 1
ATOM 855 C C . HIS A 1 126 ? -9.736 -4.187 6.376 1.00 71.88 126 HIS A C 1
ATOM 857 O O . HIS A 1 126 ? -8.966 -3.760 7.238 1.00 71.88 126 HIS A O 1
ATOM 863 N N . SER A 1 127 ? -9.277 -4.562 5.195 1.00 83.69 127 SER A N 1
ATOM 864 C CA . SER A 1 127 ? -7.869 -4.643 4.865 1.00 83.69 127 SER A CA 1
ATOM 865 C C . SER A 1 127 ? -7.643 -4.561 3.360 1.00 83.69 127 SER A C 1
ATOM 867 O O . SER A 1 127 ? -8.447 -5.011 2.542 1.00 83.69 127 SER A O 1
ATOM 869 N N . VAL A 1 128 ? -6.493 -4.018 2.977 1.00 89.81 128 VAL A N 1
ATOM 870 C CA . VAL A 1 128 ? -6.099 -3.879 1.574 1.00 89.81 128 VAL A CA 1
ATOM 871 C C . VAL A 1 128 ? -4.762 -4.558 1.354 1.00 89.81 128 VAL A C 1
ATOM 873 O O . VAL A 1 128 ? -3.812 -4.372 2.112 1.00 89.81 128 VAL A O 1
ATOM 876 N N . THR A 1 129 ? -4.679 -5.347 0.289 1.00 92.44 129 THR A N 1
ATOM 877 C CA . THR A 1 129 ? -3.405 -5.813 -0.263 1.00 92.44 129 THR A CA 1
ATOM 878 C C . THR A 1 129 ? -3.064 -5.027 -1.509 1.00 92.44 129 THR A C 1
ATOM 880 O O . THR A 1 129 ? -3.958 -4.685 -2.280 1.00 92.44 129 THR A O 1
ATOM 883 N N . VAL A 1 130 ? -1.773 -4.804 -1.732 1.00 93.50 130 VAL A N 1
ATOM 884 C CA . VAL A 1 130 ? -1.235 -4.288 -2.989 1.00 93.50 130 VAL A CA 1
ATOM 885 C C . VAL A 1 130 ? -0.071 -5.164 -3.412 1.00 93.50 130 VAL A C 1
ATOM 887 O O . VAL A 1 130 ? 0.842 -5.415 -2.629 1.00 93.50 130 VAL A O 1
ATOM 890 N N . VAL A 1 131 ? -0.101 -5.630 -4.656 1.00 93.00 131 VAL A N 1
ATOM 891 C CA . VAL A 1 131 ? 0.965 -6.425 -5.269 1.00 93.00 131 VAL A CA 1
ATOM 892 C C . VAL A 1 131 ? 1.469 -5.734 -6.527 1.00 93.00 131 VAL A C 1
ATOM 894 O O . VAL A 1 131 ? 0.686 -5.199 -7.316 1.00 93.00 131 VAL A O 1
ATOM 897 N N . SER A 1 132 ? 2.784 -5.753 -6.725 1.00 90.12 132 SER A N 1
ATOM 898 C CA . SER A 1 132 ? 3.370 -5.348 -7.999 1.00 90.12 132 SER A CA 1
ATOM 899 C C . SER A 1 132 ? 2.976 -6.351 -9.083 1.00 90.12 132 SER A C 1
ATOM 901 O O . SER A 1 132 ? 2.998 -7.564 -8.856 1.00 90.12 132 SER A O 1
ATOM 903 N N . THR A 1 133 ? 2.591 -5.851 -10.258 1.00 85.00 133 THR A N 1
ATOM 904 C CA . THR A 1 133 ? 2.198 -6.697 -11.403 1.00 85.00 133 THR A CA 1
ATOM 905 C C . THR A 1 133 ? 3.262 -6.777 -12.496 1.00 85.00 133 THR A C 1
ATOM 907 O O . THR A 1 133 ? 3.130 -7.587 -13.416 1.00 85.00 133 THR A O 1
ATOM 910 N N . GLY A 1 134 ? 4.310 -5.959 -12.395 1.00 80.38 134 GLY A N 1
ATOM 911 C CA . GLY A 1 134 ? 5.428 -5.906 -13.329 1.00 80.38 134 GLY A CA 1
ATOM 912 C C . GLY A 1 134 ? 6.743 -6.395 -12.709 1.00 80.38 134 GLY A C 1
ATOM 913 O O . GLY A 1 134 ? 6.735 -7.068 -11.674 1.00 80.38 134 GLY A O 1
ATOM 914 N N . PRO A 1 135 ? 7.888 -6.128 -13.363 1.00 79.69 135 PRO A N 1
ATOM 915 C CA . PRO A 1 135 ? 9.208 -6.443 -12.817 1.00 79.69 135 PRO A CA 1
ATOM 916 C C . PRO A 1 135 ? 9.605 -5.548 -11.630 1.00 79.69 135 PRO A C 1
ATOM 918 O O . PRO A 1 135 ? 10.651 -5.779 -11.021 1.00 79.69 135 PRO A O 1
ATOM 921 N N . GLU A 1 136 ? 8.814 -4.526 -11.310 1.00 87.75 136 GLU A N 1
ATOM 922 C CA . GLU A 1 136 ? 9.058 -3.611 -10.205 1.00 87.75 136 GLU A CA 1
ATOM 923 C C . GLU A 1 136 ? 8.795 -4.278 -8.852 1.00 87.75 136 GLU A C 1
ATOM 925 O O . GLU A 1 136 ? 7.956 -5.172 -8.708 1.00 87.75 136 GLU A O 1
ATOM 930 N N . THR A 1 137 ? 9.473 -3.788 -7.822 1.00 91.75 137 THR A N 1
ATOM 931 C CA . THR A 1 137 ? 9.202 -4.148 -6.428 1.00 91.75 137 THR A CA 1
ATOM 932 C C . THR A 1 137 ? 8.755 -2.918 -5.654 1.00 91.75 137 THR A C 1
ATOM 934 O O . THR A 1 137 ? 9.170 -1.802 -5.956 1.00 91.75 137 THR A O 1
ATOM 937 N N . ILE A 1 138 ? 7.902 -3.119 -4.653 1.00 93.88 138 ILE A N 1
ATOM 938 C CA . ILE A 1 138 ? 7.457 -2.076 -3.732 1.00 93.88 138 ILE A CA 1
ATOM 939 C C . ILE A 1 138 ? 8.638 -1.667 -2.851 1.00 93.88 138 ILE A C 1
ATOM 941 O O . ILE A 1 138 ? 9.221 -2.511 -2.159 1.00 93.88 138 ILE A O 1
ATOM 945 N N . THR A 1 139 ? 8.986 -0.383 -2.883 1.00 94.56 139 THR A N 1
ATOM 946 C CA . THR A 1 139 ? 10.118 0.192 -2.141 1.00 94.56 139 THR A CA 1
ATOM 947 C C . THR A 1 139 ? 9.687 0.912 -0.880 1.00 94.56 139 THR A C 1
ATOM 949 O O . THR A 1 139 ? 10.426 0.904 0.101 1.00 94.56 139 THR A O 1
ATOM 952 N N . ASP A 1 140 ? 8.495 1.495 -0.881 1.00 94.94 140 ASP A N 1
ATOM 953 C CA . ASP A 1 140 ? 7.922 2.180 0.267 1.00 94.94 140 ASP A CA 1
ATOM 954 C C . ASP A 1 140 ? 6.400 2.281 0.142 1.00 94.94 140 ASP A C 1
ATOM 956 O O . ASP A 1 140 ? 5.812 2.013 -0.913 1.00 94.94 140 ASP A O 1
ATOM 960 N N . THR A 1 141 ? 5.761 2.605 1.261 1.00 95.25 141 THR A N 1
ATOM 961 C CA . THR A 1 141 ? 4.334 2.894 1.324 1.00 95.25 141 THR A CA 1
ATOM 962 C C . THR A 1 141 ? 4.020 3.885 2.440 1.00 95.25 141 THR A C 1
ATOM 964 O O . THR A 1 141 ? 4.738 3.951 3.443 1.00 95.25 141 THR A O 1
ATOM 967 N N . ILE A 1 142 ? 2.927 4.626 2.272 1.00 94.25 142 ILE A N 1
ATOM 968 C CA . ILE A 1 142 ? 2.330 5.473 3.302 1.00 94.25 142 ILE A CA 1
ATOM 969 C C . ILE A 1 142 ? 0.962 4.896 3.659 1.00 94.25 142 ILE A C 1
ATOM 971 O O . ILE A 1 142 ? 0.114 4.689 2.787 1.00 94.25 142 ILE A O 1
ATOM 975 N N . ILE A 1 143 ? 0.773 4.641 4.949 1.00 92.88 143 ILE A N 1
ATOM 976 C CA . ILE A 1 143 ? -0.494 4.252 5.560 1.00 92.88 143 ILE A CA 1
ATOM 977 C C . ILE A 1 143 ? -1.032 5.495 6.264 1.00 92.88 143 ILE A C 1
ATOM 979 O O . ILE A 1 143 ? -0.287 6.111 7.024 1.00 92.88 143 ILE A O 1
ATOM 983 N N . GLY A 1 144 ? -2.277 5.866 5.996 1.00 90.69 144 GLY A N 1
ATOM 984 C CA . GLY A 1 144 ? -2.941 7.035 6.567 1.00 90.69 144 GLY A CA 1
ATOM 985 C C . GLY A 1 144 ? -4.147 6.658 7.410 1.00 90.69 144 GLY A C 1
ATOM 986 O O . GLY A 1 144 ? -4.446 5.475 7.593 1.00 90.69 144 GLY A O 1
ATOM 987 N N . SER A 1 145 ? -4.831 7.684 7.908 1.00 86.44 145 SER A N 1
ATOM 988 C CA . SER A 1 145 ? -6.008 7.547 8.770 1.00 86.44 145 SER A CA 1
ATOM 989 C C . SER A 1 145 ? -5.721 6.790 10.065 1.00 86.44 145 SER A C 1
ATOM 991 O O . SER A 1 145 ? -6.566 6.077 10.575 1.00 86.44 145 SER A O 1
ATOM 993 N N . ILE A 1 146 ? -4.504 6.920 10.610 1.00 87.56 146 ILE A N 1
ATOM 994 C CA . ILE A 1 146 ? -4.118 6.255 11.861 1.00 87.56 146 ILE A CA 1
ATOM 995 C C . ILE A 1 146 ? -4.147 7.274 13.005 1.00 87.56 146 ILE A C 1
ATOM 997 O O . ILE A 1 146 ? -3.147 7.927 13.319 1.00 87.56 146 ILE A O 1
ATOM 1001 N N . GLN A 1 147 ? -5.293 7.394 13.663 1.00 87.12 147 GLN A N 1
ATOM 1002 C CA . GLN A 1 147 ? -5.524 8.331 14.756 1.00 87.12 147 GLN A CA 1
ATOM 1003 C C . GLN A 1 147 ? -4.906 7.852 16.082 1.00 87.12 147 GLN A C 1
ATOM 1005 O O . GLN A 1 147 ? -4.448 6.719 16.268 1.00 87.12 147 GLN A O 1
ATOM 1010 N N . ALA A 1 148 ? -4.882 8.746 17.072 1.00 88.00 148 ALA A N 1
ATOM 1011 C CA . ALA A 1 148 ? -4.349 8.430 18.392 1.00 88.00 148 ALA A CA 1
ATOM 1012 C C . ALA A 1 148 ? -5.142 7.308 19.086 1.00 88.00 148 ALA A C 1
ATOM 1014 O O . ALA A 1 148 ? -6.298 7.485 19.465 1.00 88.00 148 ALA A O 1
ATOM 1015 N N . GLY A 1 149 ? -4.468 6.184 19.340 1.00 86.75 149 GLY A N 1
ATOM 1016 C CA . GLY A 1 149 ? -5.068 4.993 19.951 1.00 86.75 149 GLY A CA 1
ATOM 1017 C C . GLY A 1 149 ? -5.525 3.934 18.947 1.00 86.75 149 GLY A C 1
ATOM 1018 O O . GLY A 1 149 ? -5.922 2.854 19.381 1.00 86.75 149 GLY A O 1
ATOM 1019 N N . GLU A 1 150 ? -5.419 4.216 17.648 1.00 88.25 150 GLU A N 1
ATOM 1020 C CA . GLU A 1 150 ? -5.697 3.271 16.568 1.00 88.25 150 GLU A CA 1
ATOM 1021 C C . GLU A 1 150 ? -4.498 2.371 16.273 1.00 88.25 150 GLU A C 1
ATOM 1023 O O . GLU A 1 150 ? -3.346 2.668 16.632 1.00 88.25 150 GLU A O 1
ATOM 1028 N N . THR A 1 151 ? -4.792 1.213 15.683 1.00 90.75 151 THR A N 1
ATOM 1029 C CA . THR A 1 151 ? -3.824 0.137 15.513 1.00 90.75 151 THR A CA 1
ATOM 1030 C C . THR A 1 151 ? -4.114 -0.703 14.285 1.00 90.75 151 THR A C 1
ATOM 1032 O O . THR A 1 151 ? -5.261 -1.029 14.000 1.00 90.75 151 THR A O 1
ATOM 1035 N N . PHE A 1 152 ? -3.047 -1.150 13.630 1.00 91.12 152 PHE A N 1
ATOM 1036 C CA . PHE A 1 152 ? -3.111 -1.907 12.387 1.00 91.12 152 PHE A CA 1
ATOM 1037 C C . PHE A 1 152 ? -2.054 -3.013 12.351 1.00 91.12 152 PHE A C 1
ATOM 1039 O O . PHE A 1 152 ? -1.025 -2.958 13.032 1.00 91.12 152 PHE A O 1
ATOM 1046 N N . ASN A 1 153 ? -2.284 -4.029 11.527 1.00 92.62 153 ASN A N 1
ATOM 1047 C CA . ASN A 1 153 ? -1.280 -5.025 11.182 1.00 92.62 153 ASN A CA 1
ATOM 1048 C C . ASN A 1 153 ? -0.717 -4.725 9.793 1.00 92.62 153 ASN A C 1
ATOM 1050 O O . ASN A 1 153 ? -1.442 -4.353 8.872 1.00 92.62 153 ASN A O 1
ATOM 1054 N N . PHE A 1 154 ? 0.587 -4.938 9.629 1.00 93.75 154 PHE A N 1
ATOM 1055 C CA . PHE A 1 154 ? 1.260 -4.796 8.346 1.00 93.75 154 PHE A CA 1
ATOM 1056 C C . PHE A 1 154 ? 1.884 -6.116 7.924 1.00 93.75 154 PHE A C 1
ATOM 1058 O O . PHE A 1 154 ? 2.555 -6.776 8.721 1.00 93.75 154 PHE A O 1
ATOM 1065 N N . PHE A 1 155 ? 1.709 -6.488 6.662 1.00 94.38 155 PHE A N 1
ATOM 1066 C CA . PHE A 1 155 ? 2.262 -7.712 6.103 1.00 94.38 155 PHE A CA 1
ATOM 1067 C C . PHE A 1 155 ? 3.026 -7.422 4.824 1.00 94.38 155 PHE A C 1
ATOM 1069 O O . PHE A 1 155 ? 2.703 -6.512 4.067 1.00 94.38 155 PHE A O 1
ATOM 1076 N N . VAL A 1 156 ? 4.022 -8.256 4.554 1.00 95.31 156 VAL A N 1
ATOM 1077 C CA . VAL A 1 156 ? 4.824 -8.182 3.337 1.00 95.31 156 VAL A CA 1
ATOM 1078 C C . VAL A 1 156 ? 4.836 -9.521 2.623 1.00 95.31 156 VAL A C 1
ATOM 1080 O O . VAL A 1 156 ? 4.901 -10.583 3.245 1.00 95.31 156 VAL A O 1
ATOM 1083 N N . GLN A 1 157 ? 4.831 -9.465 1.300 1.00 94.88 157 GLN A N 1
ATOM 1084 C CA . GLN A 1 157 ? 5.043 -10.597 0.415 1.00 94.88 157 GLN A CA 1
ATOM 1085 C C . GLN A 1 157 ? 6.413 -10.428 -0.245 1.00 94.88 157 GLN A C 1
ATOM 1087 O O . GLN A 1 157 ? 6.687 -9.440 -0.926 1.00 94.88 157 GLN A O 1
ATOM 1092 N N . THR A 1 158 ? 7.314 -11.382 -0.018 1.00 92.31 158 THR A N 1
ATOM 1093 C CA . THR A 1 158 ? 8.689 -11.315 -0.541 1.00 92.31 158 THR A CA 1
ATOM 1094 C C . THR A 1 158 ? 8.797 -11.812 -1.976 1.00 92.31 158 THR A C 1
ATOM 1096 O O . THR A 1 158 ? 9.646 -11.341 -2.719 1.00 92.31 158 THR A O 1
ATOM 1099 N N . THR A 1 159 ? 7.953 -12.768 -2.362 1.00 90.50 159 THR A N 1
ATOM 1100 C CA . THR A 1 159 ? 7.964 -13.403 -3.685 1.00 90.50 159 THR A CA 1
ATOM 1101 C C . THR A 1 159 ? 6.588 -13.255 -4.321 1.00 90.50 159 THR A C 1
ATOM 1103 O O . THR A 1 159 ? 5.608 -13.550 -3.632 1.00 90.50 159 THR A O 1
ATOM 1106 N N . PRO A 1 160 ? 6.478 -12.854 -5.601 1.00 88.75 160 PRO A N 1
ATOM 1107 C CA . PRO A 1 160 ? 5.187 -12.762 -6.279 1.00 88.75 160 PRO A CA 1
ATOM 1108 C C . PRO A 1 160 ? 4.389 -14.068 -6.158 1.00 88.75 160 PRO A C 1
ATOM 1110 O O . PRO A 1 160 ? 4.913 -15.151 -6.417 1.00 88.75 160 PRO A O 1
ATOM 1113 N N . GLY A 1 161 ? 3.134 -13.969 -5.713 1.00 87.00 161 GLY A N 1
ATOM 1114 C CA . GLY A 1 161 ? 2.256 -15.123 -5.470 1.00 87.00 161 GLY A CA 1
ATOM 1115 C C . GLY A 1 161 ? 2.565 -15.941 -4.204 1.00 87.00 161 GLY A C 1
ATOM 1116 O O . GLY A 1 161 ? 1.908 -16.949 -3.958 1.00 87.00 161 GLY A O 1
ATOM 1117 N N . GLY A 1 162 ? 3.550 -15.535 -3.397 1.00 90.06 162 GLY A N 1
ATOM 1118 C CA . GLY A 1 162 ? 3.868 -16.150 -2.106 1.00 90.06 162 GLY A CA 1
ATOM 1119 C C . GLY A 1 162 ? 2.911 -15.746 -0.979 1.00 90.06 162 GLY A C 1
ATOM 1120 O O . GLY A 1 162 ? 2.006 -14.936 -1.160 1.00 90.06 162 GLY A O 1
ATOM 1121 N N . ALA A 1 163 ? 3.128 -16.285 0.220 1.00 91.62 163 ALA A N 1
ATOM 1122 C CA . ALA A 1 163 ? 2.357 -15.892 1.397 1.00 91.62 163 ALA A CA 1
ATOM 1123 C C . ALA A 1 163 ? 2.771 -14.505 1.916 1.00 91.62 163 ALA A C 1
ATOM 1125 O O . ALA A 1 163 ? 3.949 -14.136 1.882 1.00 91.62 163 ALA A O 1
ATOM 1126 N N . PHE A 1 164 ? 1.802 -13.772 2.458 1.00 93.94 164 PHE A N 1
ATOM 1127 C CA . PHE A 1 164 ? 2.057 -12.572 3.244 1.00 93.94 164 PHE A CA 1
ATOM 1128 C C . PHE A 1 164 ? 2.514 -12.955 4.652 1.00 93.94 164 PHE A C 1
ATOM 1130 O O . PHE A 1 164 ? 1.916 -13.810 5.303 1.00 93.94 164 PHE A O 1
ATOM 1137 N N . THR A 1 165 ? 3.583 -12.317 5.122 1.00 93.56 165 THR A N 1
ATOM 1138 C CA . THR A 1 165 ? 4.099 -12.483 6.486 1.00 93.56 165 THR A CA 1
ATOM 1139 C C . THR A 1 165 ? 3.950 -11.177 7.241 1.00 93.56 165 THR A C 1
ATOM 1141 O O . THR A 1 165 ? 4.362 -10.135 6.730 1.00 93.56 165 THR A O 1
ATOM 1144 N N . GLN A 1 166 ? 3.395 -11.234 8.452 1.00 92.56 166 GLN A N 1
ATOM 1145 C CA . GLN A 1 166 ? 3.272 -10.051 9.297 1.00 92.56 166 GLN A CA 1
ATOM 1146 C C . GLN A 1 166 ? 4.659 -9.516 9.652 1.00 92.56 166 GLN A C 1
ATOM 1148 O O . GLN A 1 166 ? 5.560 -10.276 10.021 1.00 92.56 166 GLN A O 1
ATOM 1153 N N . LEU A 1 167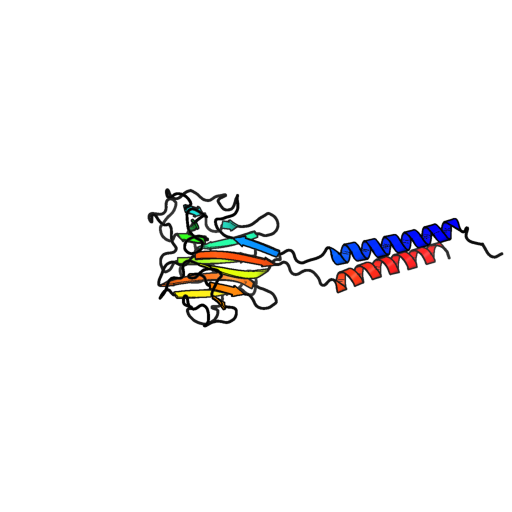 ? 4.833 -8.204 9.533 1.00 91.81 167 LEU A N 1
ATOM 1154 C CA . LEU A 1 167 ? 6.058 -7.524 9.905 1.00 91.81 167 LEU A CA 1
ATOM 1155 C C . LEU A 1 167 ? 5.921 -6.957 11.318 1.00 91.81 167 LEU A C 1
ATOM 1157 O O . LEU A 1 167 ? 5.237 -5.964 11.536 1.00 91.81 167 LEU A O 1
ATOM 1161 N N . GLY A 1 168 ? 6.619 -7.571 12.273 1.00 86.94 168 GLY A N 1
ATOM 1162 C CA . GLY A 1 168 ? 6.542 -7.164 13.676 1.00 86.94 168 GLY A CA 1
ATOM 1163 C C . GLY A 1 168 ? 5.236 -7.602 14.343 1.00 86.94 168 GLY A C 1
ATOM 1164 O O . GLY A 1 168 ? 4.681 -8.647 14.010 1.00 86.94 168 GLY A O 1
ATOM 1165 N N . SER A 1 169 ? 4.794 -6.827 15.333 1.00 89.12 169 SER A N 1
ATOM 1166 C CA . SER A 1 169 ? 3.491 -6.973 15.992 1.00 89.12 169 SER A CA 1
ATOM 1167 C C . SER A 1 169 ? 2.479 -5.984 15.411 1.00 89.12 169 SER A C 1
ATOM 1169 O O . SER A 1 169 ? 2.808 -5.216 14.513 1.00 89.12 169 SER A O 1
ATOM 1171 N N . THR A 1 170 ? 1.269 -5.953 15.968 1.00 91.88 170 THR A N 1
ATOM 1172 C CA . THR A 1 170 ? 0.328 -4.846 15.762 1.00 91.88 170 THR A CA 1
ATOM 1173 C C . THR A 1 170 ? 1.016 -3.504 16.035 1.00 91.88 170 THR A C 1
ATOM 1175 O O . THR A 1 170 ? 1.728 -3.344 17.036 1.00 91.88 170 THR A O 1
ATOM 1178 N N . LEU A 1 171 ? 0.842 -2.581 15.097 1.00 92.62 171 LEU A N 1
ATOM 1179 C CA . LEU A 1 171 ? 1.425 -1.247 15.055 1.00 92.62 171 LEU A CA 1
ATOM 1180 C C . LEU A 1 171 ? 0.383 -0.229 15.503 1.00 92.62 171 LEU A C 1
ATOM 1182 O O . LEU A 1 171 ? -0.811 -0.482 15.404 1.00 92.62 171 LEU A O 1
ATOM 1186 N N . SER A 1 172 ? 0.837 0.917 15.993 1.00 92.38 172 SER A N 1
ATOM 1187 C CA . SER A 1 172 ? -0.019 2.060 16.310 1.00 92.38 172 SER A CA 1
ATOM 1188 C C . SER A 1 172 ? 0.445 3.294 15.545 1.00 92.38 172 SER A C 1
ATOM 1190 O O . SER A 1 172 ? 1.506 3.272 14.911 1.00 92.38 172 SER A O 1
ATOM 1192 N N . ASN A 1 173 ? -0.279 4.401 15.701 1.00 88.19 173 ASN A N 1
ATOM 1193 C CA . ASN A 1 173 ? 0.089 5.720 15.174 1.00 88.19 173 ASN A CA 1
ATOM 1194 C C . ASN A 1 173 ? 1.474 6.247 15.624 1.00 88.19 173 ASN A C 1
ATOM 1196 O O . ASN A 1 173 ? 1.928 7.290 15.167 1.00 88.19 173 ASN A O 1
ATOM 1200 N N . ALA A 1 174 ? 2.174 5.552 16.529 1.00 89.25 174 ALA A N 1
ATOM 1201 C CA . ALA A 1 174 ? 3.556 5.871 16.883 1.00 89.25 174 ALA A CA 1
ATOM 1202 C C . ALA A 1 174 ? 4.578 5.432 15.813 1.00 89.25 174 ALA A C 1
ATOM 1204 O O . ALA A 1 174 ? 5.718 5.899 15.839 1.00 89.25 174 ALA A O 1
ATOM 1205 N N . CYS A 1 175 ? 4.199 4.516 14.912 1.00 88.25 175 CYS A N 1
ATOM 1206 C CA . CYS A 1 175 ? 4.985 4.071 13.755 1.00 88.25 175 CYS A CA 1
ATOM 1207 C C . CYS A 1 175 ? 6.447 3.668 14.059 1.00 88.25 175 CYS A C 1
ATOM 1209 O O . CYS A 1 175 ? 7.327 3.863 13.226 1.00 88.25 175 CYS A O 1
ATOM 1211 N N . ASN A 1 176 ? 6.757 3.159 15.256 1.00 77.75 176 ASN A N 1
ATOM 1212 C CA . ASN A 1 176 ? 8.149 2.989 15.706 1.00 77.75 176 ASN A CA 1
ATOM 1213 C C . ASN A 1 176 ? 8.475 1.602 16.282 1.00 77.75 176 ASN A C 1
ATOM 1215 O O . ASN A 1 176 ? 9.569 1.390 16.806 1.00 77.75 176 ASN A O 1
ATOM 1219 N N . THR A 1 177 ? 7.547 0.651 16.192 1.00 76.69 177 THR A N 1
ATOM 1220 C CA . THR A 1 177 ? 7.682 -0.674 16.813 1.00 76.69 177 THR A CA 1
ATOM 1221 C C . THR A 1 177 ? 8.101 -1.782 15.840 1.00 76.69 177 THR A C 1
ATOM 1223 O O . THR A 1 177 ? 8.397 -2.888 16.294 1.00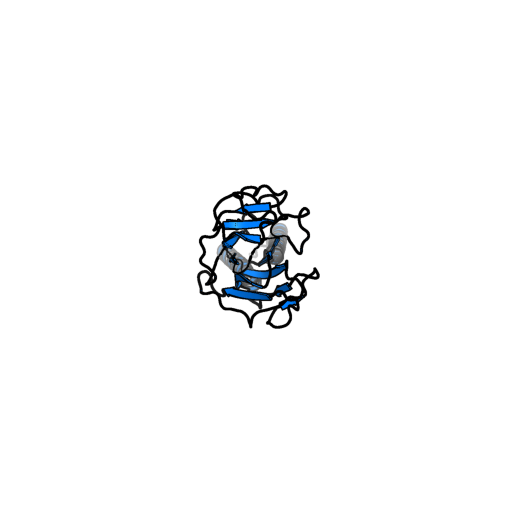 76.69 177 THR A O 1
ATOM 1226 N N . ALA A 1 178 ? 8.206 -1.506 14.531 1.00 87.50 178 ALA A N 1
ATOM 1227 C CA . ALA A 1 178 ? 8.644 -2.477 13.524 1.00 87.50 178 ALA A CA 1
ATOM 1228 C C . ALA A 1 178 ? 9.746 -1.949 12.583 1.00 87.50 178 ALA A C 1
ATOM 1230 O O . ALA A 1 178 ? 9.860 -0.743 12.359 1.00 87.50 178 ALA A O 1
ATOM 1231 N N . PRO A 1 179 ? 10.571 -2.845 12.001 1.00 90.06 179 PRO A N 1
ATOM 1232 C CA . PRO A 1 179 ? 11.626 -2.457 11.069 1.00 90.06 179 PRO A CA 1
ATOM 1233 C C . PRO A 1 179 ? 11.089 -1.737 9.829 1.00 90.06 179 PRO A C 1
ATOM 1235 O O . PRO A 1 179 ? 10.136 -2.195 9.202 1.00 90.06 179 PRO A O 1
ATOM 1238 N N . GLY A 1 180 ? 11.761 -0.654 9.443 1.00 92.19 180 GLY A N 1
ATOM 1239 C CA . GLY A 1 180 ? 11.418 0.129 8.254 1.00 92.19 180 GLY A CA 1
ATOM 1240 C C . GLY A 1 180 ? 10.285 1.132 8.464 1.00 92.19 180 GLY A C 1
ATOM 1241 O O . GLY A 1 180 ? 10.037 1.914 7.556 1.00 92.19 180 GLY A O 1
ATOM 1242 N N . PHE A 1 181 ? 9.632 1.141 9.630 1.00 95.06 181 PHE A N 1
ATOM 1243 C CA . PHE A 1 181 ? 8.594 2.115 9.950 1.00 95.06 181 PHE A CA 1
ATOM 1244 C C . PHE A 1 181 ? 9.156 3.402 10.560 1.00 95.06 181 PHE A C 1
ATOM 1246 O O . PHE A 1 181 ? 10.098 3.379 11.360 1.00 95.06 181 PHE A O 1
ATOM 1253 N N . SER A 1 182 ? 8.533 4.517 10.195 1.00 93.56 182 SER A N 1
ATOM 1254 C CA . SER A 1 182 ? 8.689 5.822 10.827 1.00 93.56 182 SER A CA 1
ATOM 1255 C C . SER A 1 182 ? 7.372 6.593 10.777 1.00 93.56 182 SER A C 1
ATOM 1257 O O . SER A 1 182 ? 6.476 6.256 10.002 1.00 93.56 182 SER A O 1
ATOM 1259 N N . VAL A 1 183 ? 7.266 7.654 11.579 1.00 91.81 183 VAL A N 1
ATOM 1260 C CA . VAL A 1 183 ? 6.159 8.616 11.458 1.00 91.81 183 VAL A CA 1
ATOM 1261 C C . VAL A 1 183 ? 6.147 9.181 10.036 1.00 91.81 183 VAL A C 1
ATOM 1263 O O . VAL A 1 183 ? 7.214 9.461 9.477 1.00 91.81 183 VAL A O 1
ATOM 1266 N N . GLY A 1 184 ? 4.954 9.272 9.457 1.00 88.19 184 GLY A N 1
ATOM 1267 C CA . GLY A 1 184 ? 4.725 9.751 8.104 1.00 88.19 184 GLY A CA 1
ATOM 1268 C C . GLY A 1 184 ? 4.856 11.269 7.958 1.00 88.19 184 GLY A C 1
ATOM 1269 O O . GLY A 1 184 ? 5.174 11.979 8.919 1.00 88.19 184 GLY A O 1
ATOM 1270 N N . PRO A 1 185 ? 4.661 11.787 6.734 1.00 85.56 185 PRO A N 1
ATOM 1271 C CA . PRO A 1 185 ? 4.722 13.220 6.473 1.00 85.56 185 PRO A CA 1
ATOM 1272 C C . PRO A 1 185 ? 3.579 13.998 7.143 1.00 85.56 185 PRO A C 1
ATOM 1274 O O . PRO A 1 185 ? 3.783 15.168 7.482 1.00 85.56 185 PRO A O 1
ATOM 1277 N N . ASN A 1 186 ? 2.426 13.363 7.385 1.00 87.50 186 ASN A N 1
ATOM 1278 C CA . ASN A 1 186 ? 1.335 13.914 8.193 1.00 87.50 186 ASN A CA 1
ATOM 1279 C C . ASN A 1 186 ? 1.225 13.234 9.573 1.00 87.50 186 ASN A C 1
ATOM 1281 O O . ASN A 1 186 ? 1.809 12.181 9.818 1.00 87.50 186 ASN A O 1
ATOM 1285 N N . LEU A 1 187 ? 0.497 13.870 10.503 1.00 83.94 187 LEU A N 1
ATOM 1286 C CA . LEU A 1 187 ? 0.415 13.432 11.908 1.00 83.94 187 LEU A CA 1
ATOM 1287 C C . LEU A 1 187 ? -0.259 12.065 12.102 1.00 83.94 187 LEU A C 1
ATOM 1289 O O . LEU A 1 187 ? 0.080 11.374 13.059 1.00 83.94 187 LEU A O 1
ATOM 1293 N N . ASP A 1 188 ? -1.160 11.691 11.196 1.00 87.88 188 ASP A N 1
ATOM 1294 C CA . ASP A 1 188 ? -1.962 10.462 11.260 1.00 87.88 188 ASP A CA 1
ATOM 1295 C C . ASP A 1 188 ? -1.509 9.441 10.201 1.00 87.88 188 ASP A C 1
ATOM 1297 O O . ASP A 1 188 ? -2.287 8.623 9.711 1.00 87.88 188 ASP A O 1
ATOM 1301 N N . GLU A 1 189 ? -0.234 9.516 9.808 1.00 91.69 189 GLU A N 1
ATOM 1302 C CA . GLU A 1 189 ? 0.370 8.636 8.814 1.00 91.69 189 GLU A CA 1
ATOM 1303 C C . GLU A 1 189 ? 1.584 7.888 9.366 1.00 91.69 189 GLU A C 1
ATOM 1305 O O . GLU A 1 189 ? 2.386 8.413 10.145 1.00 91.69 189 GLU A O 1
ATOM 1310 N N . CYS A 1 190 ? 1.775 6.671 8.867 1.00 93.44 190 CYS A N 1
ATOM 1311 C CA . CYS A 1 190 ? 2.994 5.896 9.017 1.00 93.44 190 CYS A CA 1
ATOM 1312 C C . CYS A 1 190 ? 3.632 5.662 7.648 1.00 93.44 190 CYS A C 1
ATOM 1314 O O . CYS A 1 190 ? 2.980 5.193 6.716 1.00 93.44 190 CYS A O 1
ATOM 1316 N N . THR A 1 191 ? 4.937 5.900 7.544 1.00 94.81 191 THR A N 1
ATOM 1317 C CA . THR A 1 191 ? 5.723 5.492 6.376 1.00 94.81 191 THR A CA 1
ATOM 1318 C C . THR A 1 191 ? 6.421 4.178 6.672 1.00 94.81 191 THR A C 1
ATOM 1320 O O . THR A 1 191 ? 7.029 4.014 7.731 1.00 94.81 191 THR A O 1
ATOM 1323 N N . TRP A 1 192 ? 6.383 3.261 5.712 1.00 96.38 192 TRP A N 1
ATOM 1324 C CA . TRP A 1 192 ? 7.213 2.068 5.710 1.00 96.38 192 TRP A CA 1
ATOM 1325 C C . TRP A 1 192 ? 8.151 2.068 4.510 1.00 96.38 192 TRP A C 1
ATOM 1327 O O . TRP A 1 192 ? 7.718 2.284 3.383 1.00 96.38 192 TRP A O 1
ATOM 1337 N N . VAL A 1 193 ? 9.426 1.765 4.747 1.00 95.81 193 VAL A N 1
ATOM 1338 C CA . VAL A 1 193 ? 10.451 1.613 3.709 1.00 95.81 193 VAL A CA 1
ATOM 1339 C C . VAL A 1 193 ? 10.936 0.166 3.683 1.00 95.81 193 VAL A C 1
ATOM 1341 O O . VAL A 1 193 ? 11.385 -0.389 4.694 1.00 95.81 193 VAL A O 1
ATOM 1344 N N . ALA A 1 194 ? 10.875 -0.447 2.505 1.00 94.62 194 ALA A N 1
ATOM 1345 C CA . ALA A 1 194 ? 11.379 -1.785 2.269 1.00 94.62 194 ALA A CA 1
ATOM 1346 C C . ALA A 1 194 ? 12.913 -1.832 2.412 1.00 94.62 194 ALA A C 1
ATOM 1348 O O . ALA A 1 194 ? 13.619 -0.908 2.001 1.00 94.62 194 ALA A O 1
ATOM 1349 N N . PRO A 1 195 ? 13.481 -2.932 2.937 1.00 92.75 195 PRO A N 1
ATOM 1350 C CA . PRO A 1 195 ? 14.917 -3.160 2.833 1.00 92.75 195 PRO A CA 1
ATOM 1351 C C . PRO A 1 195 ? 15.321 -3.435 1.369 1.00 92.75 195 PRO A C 1
ATOM 1353 O O . PRO A 1 195 ? 14.448 -3.677 0.529 1.00 92.75 195 PRO A O 1
ATOM 1356 N N . PRO A 1 196 ? 16.634 -3.456 1.058 1.00 89.25 196 PRO A N 1
ATOM 1357 C CA . PRO A 1 196 ? 17.125 -3.693 -0.299 1.00 89.25 196 PRO A CA 1
ATOM 1358 C C . PRO A 1 196 ? 16.492 -4.924 -0.966 1.00 89.25 196 PRO A C 1
ATOM 1360 O O . PRO A 1 196 ? 16.334 -5.964 -0.321 1.00 89.25 196 PRO A O 1
ATOM 1363 N N . GLY A 1 197 ? 16.137 -4.789 -2.247 1.00 86.31 197 GLY A N 1
ATOM 1364 C CA . GLY A 1 197 ? 15.398 -5.796 -3.024 1.00 86.31 197 GLY A CA 1
ATOM 1365 C C . GLY A 1 197 ? 13.869 -5.657 -2.971 1.00 86.31 197 GLY A C 1
ATOM 1366 O O . GLY A 1 197 ? 13.172 -6.454 -3.591 1.00 86.31 197 GLY A O 1
ATOM 1367 N N . GLY A 1 198 ? 13.339 -4.671 -2.233 1.00 92.19 198 GLY A N 1
ATOM 1368 C CA . GLY A 1 198 ? 11.914 -4.325 -2.233 1.00 92.19 198 GLY A CA 1
ATOM 1369 C C . GLY A 1 198 ? 10.993 -5.467 -1.791 1.00 92.19 198 GLY A C 1
ATOM 1370 O O . GLY A 1 198 ? 11.419 -6.435 -1.150 1.00 92.19 198 GLY A O 1
ATOM 1371 N N . ARG A 1 199 ? 9.693 -5.351 -2.071 1.00 94.62 199 ARG A N 1
ATOM 1372 C CA . ARG A 1 199 ? 8.7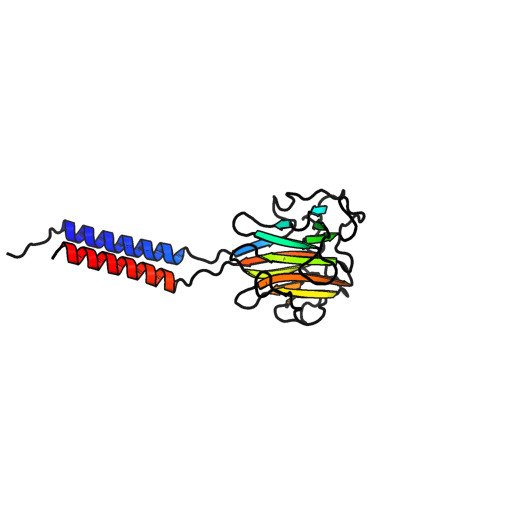02 -6.416 -1.845 1.00 94.62 199 ARG A CA 1
ATOM 1373 C C . ARG A 1 199 ? 7.823 -6.638 -3.062 1.00 94.62 199 ARG A C 1
ATOM 1375 O O . ARG A 1 199 ? 7.516 -5.710 -3.795 1.00 94.62 199 ARG A O 1
ATOM 1382 N N . ALA A 1 200 ? 7.380 -7.876 -3.242 1.00 93.62 200 ALA A N 1
ATOM 1383 C CA . ALA A 1 200 ? 6.410 -8.217 -4.275 1.00 93.62 200 ALA A CA 1
ATOM 1384 C C . ALA A 1 200 ? 5.007 -7.690 -3.938 1.00 93.62 200 ALA A C 1
ATOM 1386 O O . ALA A 1 200 ? 4.230 -7.378 -4.836 1.00 93.62 200 ALA A O 1
ATOM 1387 N N . GLY A 1 201 ? 4.700 -7.566 -2.647 1.00 94.88 201 GLY A N 1
ATOM 1388 C CA . GLY A 1 201 ? 3.430 -7.040 -2.179 1.00 94.88 201 GLY A CA 1
ATOM 1389 C C . GLY A 1 201 ? 3.464 -6.595 -0.725 1.00 94.88 201 GLY A C 1
ATOM 1390 O O . GLY A 1 201 ? 4.343 -6.993 0.046 1.00 94.88 201 GLY A O 1
ATOM 1391 N N . ILE A 1 202 ? 2.469 -5.799 -0.357 1.00 95.50 202 ILE A N 1
ATOM 1392 C CA . ILE A 1 202 ? 2.176 -5.364 1.008 1.00 95.50 202 ILE A CA 1
ATOM 1393 C C . ILE A 1 202 ? 0.703 -5.619 1.338 1.00 95.50 202 ILE A C 1
ATOM 1395 O O . ILE A 1 202 ? -0.132 -5.746 0.439 1.00 95.50 202 ILE A O 1
ATOM 1399 N N . ALA A 1 203 ? 0.386 -5.693 2.622 1.00 93.69 203 ALA A N 1
ATOM 1400 C CA . ALA A 1 203 ? -0.983 -5.670 3.101 1.00 93.69 203 ALA A CA 1
ATOM 1401 C C . ALA A 1 203 ? -1.088 -4.852 4.384 1.00 93.69 203 ALA A C 1
ATOM 1403 O O . ALA A 1 203 ? -0.211 -4.942 5.245 1.00 93.69 203 ALA A O 1
ATOM 1404 N N . VAL A 1 204 ? -2.176 -4.103 4.505 1.00 92.19 204 VAL A N 1
ATOM 1405 C CA . VAL A 1 204 ? -2.550 -3.355 5.705 1.00 92.19 204 VAL A CA 1
ATOM 1406 C C . VAL A 1 204 ? -3.892 -3.890 6.173 1.00 92.19 204 VAL A C 1
ATOM 1408 O O . VAL A 1 204 ? -4.817 -3.981 5.370 1.00 92.19 204 VAL A O 1
ATOM 1411 N N . GLU A 1 205 ? -3.980 -4.253 7.446 1.00 89.75 205 GLU A N 1
ATOM 1412 C CA . GLU A 1 205 ? -5.213 -4.693 8.100 1.00 89.75 205 GLU A CA 1
ATOM 1413 C C . GLU A 1 205 ? -5.539 -3.770 9.266 1.00 89.75 205 GLU A C 1
ATOM 1415 O O . GLU A 1 205 ? -4.725 -3.620 10.182 1.00 89.75 205 GLU A O 1
ATOM 1420 N N . ALA A 1 206 ? -6.745 -3.210 9.240 1.00 86.19 206 ALA A N 1
ATOM 1421 C CA . ALA A 1 206 ? -7.313 -2.460 10.345 1.00 86.19 206 ALA A CA 1
ATOM 1422 C C . ALA A 1 206 ? -7.542 -3.364 11.558 1.00 86.19 206 ALA A C 1
ATOM 1424 O O . ALA A 1 206 ? -8.253 -4.370 11.460 1.00 86.19 206 ALA A O 1
ATOM 1425 N N . VAL A 1 207 ? -6.983 -3.005 12.718 1.00 87.25 207 VAL A N 1
ATOM 1426 C CA . VAL A 1 207 ? -7.239 -3.719 13.985 1.00 87.25 207 VAL A CA 1
ATOM 1427 C C . VAL A 1 207 ? -8.162 -2.905 14.881 1.00 87.25 207 VAL A C 1
ATOM 1429 O O . VAL A 1 207 ? -9.113 -3.454 15.442 1.00 87.25 207 VAL A O 1
ATOM 1432 N N . THR A 1 208 ? -7.913 -1.602 15.005 1.00 86.12 208 THR A N 1
ATOM 1433 C CA . THR A 1 208 ? -8.785 -0.654 15.703 1.00 86.12 208 THR A CA 1
ATOM 1434 C C . THR A 1 208 ? -8.773 0.674 14.970 1.00 86.12 208 THR A C 1
ATOM 1436 O O . THR A 1 208 ? -7.703 1.265 14.879 1.00 86.12 208 THR A O 1
ATOM 1439 N N . GLY A 1 209 ? -9.943 1.176 14.589 1.00 77.81 209 GLY A N 1
ATOM 1440 C CA . GLY A 1 209 ? -10.042 2.421 13.830 1.00 77.81 209 GLY A CA 1
ATOM 1441 C C . GLY A 1 209 ? -10.312 2.177 12.356 1.00 77.81 209 GLY A C 1
ATOM 1442 O O . GLY A 1 209 ? -10.762 1.083 1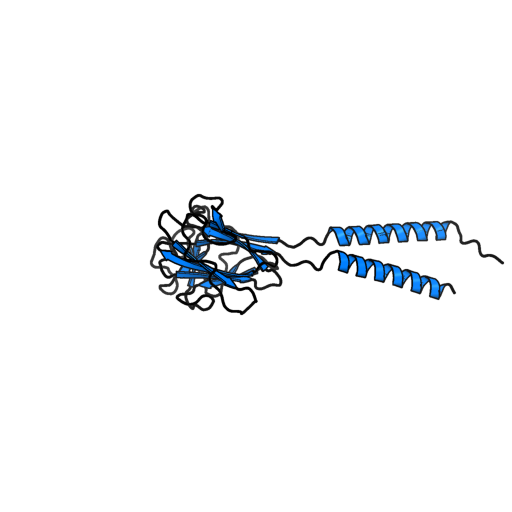1.996 1.00 77.81 209 GLY A O 1
ATOM 1443 N N . ASN A 1 210 ? -10.057 3.207 11.552 1.00 78.50 210 ASN A N 1
ATOM 1444 C CA . ASN A 1 210 ? -10.209 3.147 10.108 1.00 78.50 210 ASN A CA 1
ATOM 1445 C C . ASN A 1 210 ? -8.932 3.610 9.414 1.00 78.50 210 ASN A C 1
ATOM 1447 O O . ASN A 1 210 ? -8.706 4.800 9.288 1.00 78.50 210 ASN A O 1
ATOM 1451 N N . GLU A 1 211 ? -8.121 2.691 8.910 1.00 84.31 211 GLU A N 1
ATOM 1452 C CA . GLU A 1 211 ? -6.876 3.033 8.225 1.00 84.31 211 GLU A CA 1
ATOM 1453 C C . GLU A 1 211 ? -7.083 3.159 6.715 1.00 84.31 211 GLU A C 1
ATOM 1455 O O . GLU A 1 211 ? -8.058 2.670 6.157 1.00 84.31 211 GLU A O 1
ATOM 1460 N N . THR A 1 212 ? -6.147 3.778 6.005 1.00 87.75 212 THR A N 1
ATOM 1461 C CA . THR A 1 212 ? -6.137 3.792 4.539 1.00 87.75 212 THR A CA 1
ATOM 1462 C C . THR A 1 212 ? -4.740 3.546 4.001 1.00 87.75 212 THR A C 1
ATOM 1464 O O . THR A 1 212 ? -3.728 3.830 4.642 1.00 87.75 212 THR A O 1
ATOM 1467 N N . LEU A 1 213 ? -4.662 3.013 2.785 1.00 91.56 213 LEU A N 1
ATOM 1468 C CA . LEU A 1 213 ? -3.415 2.984 2.040 1.00 91.56 213 LEU A CA 1
ATOM 1469 C C . LEU A 1 213 ? -3.333 4.234 1.160 1.00 91.56 213 LEU A C 1
ATOM 1471 O O . LEU A 1 213 ? -4.059 4.347 0.173 1.00 91.56 213 LEU A O 1
ATOM 1475 N N . VAL A 1 214 ? -2.455 5.166 1.519 1.00 91.62 214 VAL A N 1
ATOM 1476 C CA . VAL A 1 214 ? -2.350 6.485 0.872 1.00 91.62 214 VAL A CA 1
ATOM 1477 C C . VAL A 1 214 ? -1.433 6.427 -0.341 1.00 91.62 214 VAL A C 1
ATOM 1479 O O . VAL A 1 214 ? -1.764 6.940 -1.409 1.00 91.62 214 VAL A O 1
ATOM 1482 N N . GLU A 1 215 ? -0.291 5.754 -0.213 1.00 92.38 215 GLU A N 1
ATOM 1483 C CA . GLU A 1 215 ? 0.736 5.754 -1.252 1.00 92.38 215 GLU A CA 1
ATOM 1484 C C . GLU A 1 215 ? 1.490 4.431 -1.313 1.00 92.38 215 GLU A C 1
ATOM 1486 O O . GLU A 1 215 ? 1.767 3.813 -0.285 1.00 92.38 215 GLU A O 1
ATOM 1491 N N . VAL A 1 216 ? 1.871 4.018 -2.521 1.00 93.62 216 VAL A N 1
ATOM 1492 C CA . VAL A 1 216 ? 2.849 2.952 -2.762 1.00 93.62 216 VAL A CA 1
ATOM 1493 C C . VAL A 1 216 ? 3.851 3.418 -3.808 1.00 93.62 216 VAL A C 1
ATOM 1495 O O . VAL A 1 216 ? 3.456 3.812 -4.908 1.00 93.62 216 VAL A O 1
ATOM 1498 N N . SER A 1 217 ? 5.143 3.296 -3.505 1.00 92.75 217 SER A N 1
ATOM 1499 C CA . SER A 1 217 ? 6.200 3.475 -4.500 1.00 92.75 217 SER A CA 1
ATOM 1500 C C . SER A 1 217 ? 6.790 2.147 -4.941 1.00 92.75 217 SER A C 1
ATOM 1502 O O . SER A 1 217 ? 6.916 1.190 -4.173 1.00 92.75 217 SER A O 1
ATOM 1504 N N . THR A 1 218 ? 7.165 2.102 -6.212 1.00 91.00 218 THR A N 1
ATOM 1505 C CA . THR A 1 218 ? 7.726 0.938 -6.887 1.00 91.00 218 THR A CA 1
ATOM 1506 C C . THR A 1 218 ? 8.998 1.311 -7.635 1.00 91.00 218 THR A C 1
ATOM 1508 O O . THR A 1 218 ? 9.169 2.451 -8.075 1.00 91.00 218 THR A O 1
ATOM 1511 N N . SER A 1 219 ? 9.901 0.343 -7.771 1.00 88.31 219 SER A N 1
ATOM 1512 C CA . SER A 1 219 ? 11.153 0.497 -8.506 1.00 88.31 219 SER A CA 1
ATOM 1513 C C . SER A 1 219 ? 11.497 -0.767 -9.281 1.00 88.31 219 SER A C 1
ATOM 1515 O O . SER A 1 219 ? 11.441 -1.874 -8.733 1.00 88.31 219 SER A O 1
ATOM 1517 N N . ALA A 1 220 ? 11.883 -0.609 -10.546 1.00 81.06 220 ALA A N 1
ATOM 1518 C CA . ALA A 1 220 ? 12.444 -1.693 -11.343 1.00 81.06 220 ALA A CA 1
ATOM 1519 C C . ALA A 1 220 ? 13.933 -1.884 -11.019 1.00 81.06 220 ALA A C 1
ATOM 1521 O O . ALA A 1 220 ? 14.728 -0.940 -11.099 1.00 81.06 220 ALA A O 1
ATOM 1522 N N . GLU A 1 221 ? 14.346 -3.123 -10.732 1.00 66.12 221 GLU A N 1
ATOM 1523 C CA . GLU A 1 221 ? 15.770 -3.456 -10.680 1.00 66.12 221 GLU A CA 1
ATOM 1524 C C . GLU A 1 221 ? 16.382 -3.309 -12.081 1.00 66.12 221 GLU A C 1
ATOM 1526 O O . GLU A 1 221 ? 16.048 -4.034 -13.021 1.00 66.12 221 GLU A O 1
ATOM 1531 N N . VAL A 1 222 ? 17.303 -2.357 -12.240 1.00 61.28 222 VAL A N 1
ATOM 1532 C CA . VAL A 1 222 ? 18.054 -2.198 -13.490 1.00 61.28 222 VAL A CA 1
ATOM 1533 C C . VAL A 1 222 ? 19.198 -3.206 -13.506 1.00 61.28 222 VAL A C 1
ATOM 1535 O O . VAL A 1 222 ? 19.973 -3.245 -12.546 1.00 61.28 222 VAL A O 1
ATOM 1538 N N . PRO A 1 223 ? 19.385 -3.974 -14.598 1.00 53.22 223 PRO A N 1
ATOM 1539 C CA . PRO A 1 223 ? 20.581 -4.786 -14.769 1.00 53.22 223 PRO A CA 1
ATOM 1540 C C . PRO A 1 223 ? 21.822 -3.910 -14.609 1.00 53.22 223 PRO A C 1
ATOM 1542 O O . PRO A 1 223 ? 21.954 -2.902 -15.305 1.00 53.22 223 PRO A O 1
ATOM 1545 N N . GLU A 1 224 ? 22.716 -4.288 -13.692 1.00 53.78 224 GLU A N 1
ATOM 1546 C CA . GLU A 1 224 ? 23.823 -3.431 -13.270 1.00 53.78 224 GLU A CA 1
ATOM 1547 C C . GLU A 1 224 ? 24.551 -2.787 -14.466 1.00 53.78 224 GLU A C 1
ATOM 1549 O O . GLU A 1 224 ? 24.889 -3.483 -15.436 1.00 53.78 224 GLU A O 1
ATOM 1554 N N . PRO A 1 225 ? 24.873 -1.480 -14.404 1.00 56.41 225 PRO A N 1
ATOM 1555 C CA . PRO A 1 225 ? 25.514 -0.756 -15.504 1.00 56.41 225 PRO A CA 1
ATOM 1556 C C . PRO A 1 225 ? 26.846 -1.387 -15.939 1.00 56.41 225 PRO A C 1
ATOM 1558 O O . PRO A 1 225 ? 27.263 -1.234 -17.089 1.00 56.41 225 PRO A O 1
ATOM 1561 N N . ALA A 1 226 ? 27.486 -2.163 -15.059 1.00 57.53 226 ALA A N 1
ATOM 1562 C CA . ALA A 1 226 ? 28.661 -2.965 -15.377 1.00 57.53 226 ALA A CA 1
ATOM 1563 C C . ALA A 1 226 ? 28.396 -3.999 -16.488 1.00 57.53 226 ALA A C 1
ATOM 1565 O O . ALA A 1 226 ? 29.233 -4.158 -17.375 1.00 57.53 226 ALA A O 1
ATOM 1566 N N . SER A 1 227 ? 27.230 -4.650 -16.497 1.00 58.00 227 SER A N 1
ATOM 1567 C CA . SER A 1 227 ? 26.861 -5.657 -17.501 1.00 58.00 227 SER A CA 1
ATOM 1568 C C . SER A 1 227 ? 26.633 -5.027 -18.875 1.00 58.00 227 SER A C 1
ATOM 1570 O O . SER A 1 227 ? 27.117 -5.543 -19.884 1.00 58.00 227 SER A O 1
ATOM 1572 N N . LEU A 1 228 ? 25.971 -3.866 -18.926 1.00 61.94 228 LEU A N 1
ATOM 1573 C CA . LEU A 1 228 ? 25.783 -3.105 -20.166 1.00 61.94 228 LEU A CA 1
ATOM 1574 C C . LEU A 1 228 ? 27.104 -2.532 -20.690 1.00 61.94 228 LEU A C 1
ATOM 1576 O O . LEU A 1 228 ? 27.367 -2.587 -21.894 1.00 61.94 228 LEU A O 1
ATOM 1580 N N . ALA A 1 229 ? 27.976 -2.056 -19.799 1.00 62.09 229 ALA A N 1
ATOM 1581 C CA . ALA A 1 229 ? 29.323 -1.633 -20.164 1.00 62.09 229 ALA A CA 1
ATOM 1582 C C . ALA A 1 229 ? 30.165 -2.807 -20.698 1.00 62.09 229 ALA A C 1
ATOM 1584 O O . ALA A 1 229 ? 30.888 -2.647 -21.686 1.00 62.09 229 ALA A O 1
ATOM 1585 N N . LEU A 1 230 ? 30.046 -4.004 -20.112 1.00 63.84 230 LEU A N 1
ATOM 1586 C CA . LEU A 1 230 ? 30.728 -5.209 -20.596 1.00 63.84 230 LEU A CA 1
ATOM 1587 C C . LEU A 1 230 ? 30.216 -5.635 -21.979 1.00 63.84 230 LEU A C 1
ATOM 1589 O O . LEU A 1 230 ? 31.004 -5.959 -22.867 1.00 63.84 230 LEU A O 1
ATOM 1593 N N . LEU A 1 231 ? 28.899 -5.586 -22.190 1.00 66.94 231 LEU A N 1
ATOM 1594 C CA . LEU A 1 231 ? 28.289 -5.911 -23.479 1.00 66.94 231 LEU A CA 1
ATOM 1595 C C . LEU A 1 231 ? 28.702 -4.897 -24.557 1.00 66.94 231 LEU A C 1
ATOM 1597 O O . LEU A 1 231 ? 29.099 -5.273 -25.663 1.00 66.94 231 LEU A O 1
ATOM 1601 N N . GLY A 1 232 ? 28.680 -3.606 -24.212 1.00 65.25 232 GLY A N 1
ATOM 1602 C CA . GLY A 1 232 ? 29.101 -2.516 -25.087 1.00 65.25 232 GLY A CA 1
ATOM 1603 C C . GLY A 1 232 ? 30.580 -2.615 -25.469 1.00 65.25 232 GLY A C 1
ATOM 1604 O O . GLY A 1 232 ? 30.928 -2.536 -26.649 1.00 65.25 232 GLY A O 1
ATOM 1605 N N . THR A 1 233 ? 31.460 -2.864 -24.496 1.00 70.19 233 THR A N 1
ATOM 1606 C CA . THR A 1 233 ? 32.899 -3.060 -24.753 1.00 70.19 233 THR A CA 1
ATOM 1607 C C . THR A 1 233 ? 33.174 -4.332 -25.557 1.00 70.19 233 THR A C 1
ATOM 1609 O O . THR A 1 233 ? 34.009 -4.308 -26.467 1.00 70.19 233 THR A O 1
ATOM 1612 N N . GLY A 1 234 ? 32.425 -5.411 -25.312 1.00 73.25 234 GLY A N 1
ATOM 1613 C CA . GLY A 1 234 ? 32.487 -6.650 -26.089 1.00 73.25 234 GLY A CA 1
ATOM 1614 C C . GLY A 1 234 ? 32.133 -6.448 -27.565 1.00 73.25 234 GLY A C 1
ATOM 1615 O O . GLY A 1 234 ? 32.877 -6.890 -28.445 1.00 73.25 234 GLY A O 1
ATOM 1616 N N . LEU A 1 235 ? 31.054 -5.716 -27.860 1.00 76.06 235 LEU A N 1
ATOM 1617 C CA . LEU A 1 235 ? 30.627 -5.411 -29.233 1.00 76.06 235 LEU A CA 1
ATOM 1618 C C . LEU A 1 235 ? 31.636 -4.526 -29.977 1.00 76.06 235 LEU A C 1
ATOM 1620 O O . LEU A 1 235 ? 31.953 -4.787 -31.143 1.00 76.06 235 LEU A O 1
ATOM 1624 N N . VAL A 1 236 ? 32.202 -3.521 -29.300 1.00 77.56 236 VAL A N 1
ATOM 1625 C CA . VAL A 1 236 ? 33.266 -2.677 -29.870 1.00 77.56 236 VAL A CA 1
ATOM 1626 C C . VAL A 1 236 ? 34.522 -3.508 -30.157 1.00 77.56 236 VAL A C 1
ATOM 1628 O O . VAL A 1 236 ? 35.091 -3.416 -31.251 1.00 77.56 236 VAL A O 1
ATOM 1631 N N . GLY A 1 237 ? 34.928 -4.374 -29.224 1.00 75.38 237 GLY A N 1
ATOM 1632 C CA . GLY A 1 237 ? 36.058 -5.289 -29.400 1.00 75.38 237 GLY A CA 1
ATOM 1633 C C . GLY A 1 237 ? 35.866 -6.253 -30.577 1.00 75.38 237 GLY A C 1
ATOM 1634 O O . GLY A 1 237 ? 36.767 -6.408 -31.411 1.00 75.38 237 GLY A O 1
ATOM 1635 N N . LEU A 1 238 ? 34.674 -6.844 -30.707 1.00 79.75 238 LEU A N 1
ATOM 1636 C CA . LEU A 1 238 ? 34.332 -7.763 -31.797 1.00 79.75 238 LEU A CA 1
ATOM 1637 C C . LEU A 1 238 ? 34.330 -7.056 -33.164 1.00 79.75 238 LEU A C 1
ATOM 1639 O O . LEU A 1 238 ? 34.895 -7.571 -34.135 1.00 79.75 238 LEU A O 1
ATOM 1643 N N . GLY A 1 239 ? 33.772 -5.843 -33.233 1.00 77.44 239 GLY A N 1
ATOM 1644 C CA . GLY A 1 239 ? 33.773 -5.021 -34.445 1.00 77.44 239 GLY A CA 1
ATOM 1645 C C . GLY A 1 239 ? 35.186 -4.654 -34.915 1.00 77.44 239 GLY A C 1
ATOM 1646 O O . GLY A 1 239 ? 35.493 -4.722 -36.112 1.00 77.44 239 GLY A O 1
ATOM 1647 N N . LEU A 1 240 ? 36.091 -4.336 -33.981 1.00 76.12 240 LEU A N 1
ATOM 1648 C CA . LEU A 1 240 ? 37.501 -4.069 -34.287 1.00 76.12 240 LEU A CA 1
ATOM 1649 C C . LEU A 1 240 ? 38.233 -5.322 -34.797 1.00 76.12 240 LEU A C 1
ATOM 1651 O O . LEU A 1 240 ? 39.009 -5.227 -35.754 1.00 76.12 240 LEU A O 1
ATOM 1655 N N . LEU A 1 241 ? 37.961 -6.496 -34.218 1.00 76.88 241 LEU A N 1
ATOM 1656 C CA . LEU A 1 241 ? 38.532 -7.775 -34.662 1.00 76.88 241 LEU A CA 1
ATOM 1657 C C . LEU A 1 241 ? 38.082 -8.150 -36.081 1.00 76.88 241 LEU A C 1
ATOM 1659 O O . LEU A 1 241 ? 38.914 -8.498 -36.924 1.00 76.88 241 LEU A O 1
ATOM 1663 N N . TRP A 1 242 ? 36.789 -8.011 -36.383 1.00 75.50 242 TRP A N 1
ATOM 1664 C CA . TRP A 1 242 ? 36.251 -8.251 -37.726 1.00 75.50 242 TRP A CA 1
ATOM 1665 C C . TRP A 1 242 ? 36.834 -7.296 -38.769 1.00 75.50 242 TRP A C 1
ATOM 1667 O O . TRP A 1 242 ? 37.166 -7.710 -39.883 1.00 75.50 242 TRP A O 1
ATOM 1677 N N . ARG A 1 243 ? 37.042 -6.025 -38.407 1.00 72.25 243 ARG A N 1
ATOM 1678 C CA . ARG A 1 243 ? 37.668 -5.043 -39.302 1.00 72.25 243 ARG A CA 1
ATOM 1679 C C . ARG A 1 243 ? 39.132 -5.369 -39.601 1.00 72.25 243 ARG A C 1
ATOM 1681 O O . ARG A 1 243 ? 39.579 -5.119 -40.719 1.00 72.25 243 ARG A O 1
ATOM 1688 N N . ARG A 1 244 ? 39.878 -5.921 -38.635 1.00 71.81 244 ARG A N 1
ATOM 1689 C CA . ARG A 1 244 ? 41.264 -6.375 -38.858 1.00 71.81 244 ARG A CA 1
ATOM 1690 C C . ARG A 1 244 ? 41.311 -7.589 -39.783 1.00 71.81 244 ARG A C 1
ATOM 1692 O O . ARG A 1 244 ? 42.139 -7.597 -40.684 1.00 71.81 244 ARG A O 1
ATOM 1699 N N . ARG A 1 245 ? 40.386 -8.543 -39.630 1.00 72.31 245 ARG A N 1
ATOM 1700 C CA . ARG A 1 245 ? 40.299 -9.734 -40.498 1.00 72.31 245 ARG A CA 1
ATOM 1701 C C . ARG A 1 245 ? 39.940 -9.433 -41.954 1.00 72.31 245 ARG A C 1
ATOM 1703 O O . ARG A 1 245 ? 40.365 -10.175 -42.816 1.00 72.31 245 ARG A O 1
ATOM 1710 N N . ARG A 1 246 ? 39.194 -8.361 -42.243 1.00 68.75 246 ARG A N 1
ATOM 1711 C CA . ARG A 1 246 ? 38.895 -7.946 -43.633 1.00 68.75 246 ARG A CA 1
ATOM 1712 C C . ARG A 1 246 ? 40.034 -7.180 -44.320 1.00 68.75 246 ARG A C 1
ATOM 1714 O O . ARG A 1 246 ? 39.927 -6.889 -45.505 1.00 68.75 246 ARG A O 1
ATOM 1721 N N . LYS A 1 247 ? 41.055 -6.752 -43.567 1.00 57.69 247 LYS A N 1
ATOM 1722 C CA . LYS A 1 247 ? 42.211 -5.994 -44.085 1.00 57.69 247 LYS A CA 1
ATOM 1723 C C . LYS A 1 247 ? 43.498 -6.826 -44.159 1.00 57.69 247 LYS A C 1
ATOM 1725 O O . LYS A 1 247 ? 44.501 -6.287 -44.621 1.00 57.69 247 LYS A O 1
ATOM 1730 N N . ALA A 1 248 ? 43.471 -8.058 -43.658 1.00 51.12 248 ALA A N 1
ATOM 1731 C CA . ALA A 1 248 ? 44.489 -9.079 -43.886 1.00 51.12 248 ALA A CA 1
ATOM 1732 C C . ALA A 1 248 ? 44.029 -9.957 -45.052 1.00 51.12 248 ALA A C 1
ATOM 1734 O O . ALA A 1 248 ? 44.911 -10.388 -45.820 1.00 51.12 248 ALA A O 1
#

Sequence (248 aa):
MTARKSLTELLLSKHLAVLSAFAAIALAASAGPANATIVFGTLLGQTTGCTASGLAGAFTCPNPQNFGTPGDTVQANGFSGAPGVGSTALTLKTQPTFTAGEDGLGENATAGPPCSDPECEIGTPHSVTVVSTGPETITDTIIGSIQAGETFNFFVQTTPGGAFTQLGSTLSNACNTAPGFSVGPNLDECTWVAPPGGRAGIAVEAVTGNETLVEVSTSAEVPEPASLALLGTGLVGLGLLWRRRRKA